Protein AF-A0AAN1EDR2-F1 (afdb_monomer)

Foldseek 3Di:
DPDAADDPFKHFPQQDPVNAGHLCQALNRDPPPQFSFWDGKMAGDDFPLFQWKWKWKWFQVCCVVQVGIWTQWTWTLHRDRMDHTSLQVVQLVVCVVPPPDFGDNVGILTAFTLLAQADPQFDCDPDPDPGRHSDDPSSHDPHRSVRRGGGGDAAAPWKTKMKMKMFGFNDGLQQFWFADPVRDIDRSRHHDHVVRVCRRRVVGGSDMDMHIGIYGHNPDD

Secondary structure (DSSP, 8-state):
----S--SSEE-TTB-TTSBBPGGGSTTS--SSSS---PPPEEEPPPTT-SEEEEEEEESTTHHHHSS-EEEEEEEEE-SSEE-TTHHHHHHHHHHHSTTSPPPTTS-EE---TT-SB-SS---S-TT-S-B-SS-GGGS-SSGGGGSS------SSS-EEEEEEEEEESS-GGG-EEE-TT--EEESSS---HHHHHHHHGGGEEEEEEEEEEEPPTT--

Sequence (221 aa):
MHKLGNKTQIKSKSVNEHGYLHDVHGAHGKASFRFPDHSFELKWDKMPNAKSYALLLEDFDAMKVIGFPFIHWVAVNVKENFVSEAASKLAFDHLKENLGKAMPSNLLWQGYNSSVSKTLVTENKEKGSSLNGILPEMFTSLELEDAAQYFGPYPPDKDHVYTLTVFGLDVDASELEYKDADGLSHKLDKPYYVGDFLQAVDTHVVGTYTLNFKYRQAGSN

Solvent-accessible surface area (backbone atoms only — not comparable to full-atom values): 11805 Å² total; per-residue (Å²): 131,87,75,56,20,65,48,96,58,37,37,34,89,54,33,41,98,88,6,37,48,49,47,60,34,12,58,78,25,77,44,90,79,89,53,19,34,40,34,68,38,39,39,42,61,81,54,76,75,42,56,19,30,33,41,40,27,37,26,63,59,38,29,82,78,74,72,45,65,37,40,26,27,37,35,34,45,31,76,56,56,50,46,56,60,36,44,40,42,60,29,33,58,52,43,74,77,40,72,96,48,73,53,60,88,92,38,51,27,30,19,43,15,68,29,33,16,65,54,98,70,65,82,76,55,66,95,85,58,94,56,29,24,80,57,62,70,96,59,36,32,88,46,59,69,70,10,29,30,39,46,30,58,64,32,76,88,44,66,35,57,34,43,34,37,39,37,23,20,59,45,52,50,89,73,30,45,29,62,53,98,86,63,53,78,40,68,57,40,43,75,39,48,65,68,47,49,51,62,33,42,64,93,34,60,65,46,75,50,75,44,34,30,30,38,70,30,41,93,64,133

Radius of gyration: 16.91 Å; Cα contacts (8 Å, |Δi|>4): 517; chains: 1; bounding box: 52×36×50 Å

Structure (mmCIF, N/CA/C/O backbone):
data_AF-A0AAN1EDR2-F1
#
_entry.id   AF-A0AAN1EDR2-F1
#
loop_
_atom_site.group_PDB
_atom_site.id
_atom_site.type_symbol
_atom_site.label_atom_id
_atom_site.label_alt_id
_atom_site.label_comp_id
_atom_site.label_asym_id
_atom_site.label_entity_id
_atom_site.label_seq_id
_atom_site.pdbx_PDB_ins_code
_atom_site.Cartn_x
_atom_site.Cartn_y
_atom_site.Cartn_z
_atom_site.occupancy
_atom_site.B_iso_or_equiv
_atom_site.auth_seq_id
_atom_site.auth_comp_id
_atom_site.auth_asym_id
_atom_site.auth_atom_id
_atom_site.pdbx_PDB_model_num
ATOM 1 N N . MET A 1 1 ? -9.627 -19.163 -14.559 1.00 51.00 1 MET A N 1
ATOM 2 C CA . MET A 1 1 ? -8.902 -17.985 -15.089 1.00 51.00 1 MET A CA 1
ATOM 3 C C . MET A 1 1 ? -8.831 -16.942 -13.982 1.00 51.00 1 MET A C 1
ATOM 5 O O . MET A 1 1 ? -9.866 -16.666 -13.3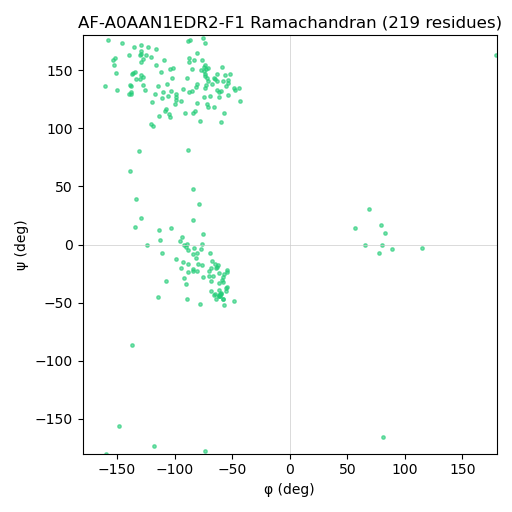87 1.00 51.00 1 MET A O 1
ATOM 9 N N . HIS A 1 2 ? -7.646 -16.422 -13.653 1.00 61.69 2 HIS A N 1
ATOM 10 C CA . HIS A 1 2 ? -7.503 -15.364 -12.646 1.00 61.69 2 HIS A CA 1
ATOM 11 C C . HIS A 1 2 ? -8.190 -14.097 -13.177 1.00 61.69 2 HIS A C 1
ATOM 13 O O . HIS A 1 2 ? -7.826 -13.614 -14.248 1.00 61.69 2 HIS A O 1
ATOM 19 N N . LYS A 1 3 ? -9.229 -13.597 -12.498 1.00 81.25 3 LYS A N 1
ATOM 20 C CA . LYS A 1 3 ? -9.949 -12.403 -12.963 1.00 81.25 3 LYS A CA 1
ATOM 21 C C . LYS A 1 3 ? -9.130 -11.162 -12.605 1.00 81.25 3 LYS A C 1
ATOM 23 O O . LYS A 1 3 ? -9.036 -10.814 -11.427 1.00 81.25 3 LYS A O 1
ATOM 28 N N . LEU A 1 4 ? -8.521 -10.561 -13.623 1.00 93.31 4 LEU A N 1
ATOM 29 C CA . LEU A 1 4 ? -7.813 -9.287 -13.539 1.00 93.31 4 LEU A CA 1
ATOM 30 C C . LEU A 1 4 ? -8.797 -8.125 -13.695 1.00 93.31 4 LEU A C 1
ATOM 32 O O . LEU A 1 4 ? -9.821 -8.257 -14.366 1.00 93.31 4 LEU A O 1
ATOM 36 N N . GLY A 1 5 ? -8.462 -6.995 -13.085 1.00 94.44 5 GLY A N 1
ATOM 37 C CA . GLY A 1 5 ? -9.236 -5.768 -13.148 1.00 94.44 5 GLY A CA 1
ATOM 38 C C . GLY A 1 5 ? -10.421 -5.719 -12.189 1.00 94.44 5 GLY A C 1
ATOM 39 O O . GLY A 1 5 ? -10.535 -6.499 -11.239 1.00 94.44 5 GLY A O 1
ATOM 40 N N . ASN A 1 6 ? -11.300 -4.752 -12.448 1.00 96.25 6 ASN A N 1
ATOM 41 C CA . ASN A 1 6 ? -12.411 -4.393 -11.575 1.00 96.25 6 ASN A CA 1
ATOM 42 C C . ASN A 1 6 ? -13.335 -5.577 -11.242 1.00 96.25 6 ASN A C 1
ATOM 44 O O . ASN A 1 6 ? -13.736 -6.372 -12.101 1.00 96.25 6 ASN A O 1
ATOM 48 N N . LYS A 1 7 ? -13.717 -5.662 -9.965 1.00 94.94 7 LYS A N 1
ATOM 49 C CA . LYS A 1 7 ? -14.666 -6.642 -9.427 1.00 94.94 7 LYS A CA 1
ATOM 50 C C . LYS A 1 7 ? -15.900 -5.919 -8.892 1.00 94.94 7 LYS A C 1
ATOM 52 O O . LYS A 1 7 ? -15.913 -4.702 -8.734 1.00 94.94 7 LYS A O 1
ATOM 57 N N . THR A 1 8 ? -16.953 -6.678 -8.596 1.00 94.19 8 THR A N 1
ATOM 58 C CA . THR A 1 8 ? -18.184 -6.118 -8.018 1.00 94.19 8 THR A CA 1
ATOM 59 C C . THR A 1 8 ? -17.896 -5.397 -6.698 1.00 94.19 8 THR A C 1
ATOM 61 O O . THR A 1 8 ? -18.311 -4.255 -6.538 1.00 94.19 8 THR A O 1
ATOM 64 N N . GLN A 1 9 ? -17.118 -6.043 -5.822 1.00 96.62 9 GLN A N 1
ATOM 65 C CA . GLN A 1 9 ? -16.840 -5.597 -4.452 1.00 96.62 9 GLN A CA 1
ATOM 66 C C . GLN A 1 9 ? -15.709 -4.572 -4.328 1.00 96.62 9 GLN A C 1
ATOM 68 O O . GLN A 1 9 ? -15.628 -3.893 -3.314 1.00 96.62 9 GLN A O 1
ATOM 73 N N . ILE A 1 10 ? -14.812 -4.476 -5.313 1.00 97.94 10 ILE A N 1
ATOM 74 C CA . ILE A 1 10 ? -13.655 -3.573 -5.290 1.00 97.94 10 ILE A CA 1
ATOM 75 C C . ILE A 1 10 ? -13.297 -3.145 -6.710 1.00 97.94 10 ILE A C 1
ATOM 77 O O . ILE A 1 10 ? -13.232 -3.973 -7.626 1.00 97.94 10 ILE A O 1
ATOM 81 N N . LYS A 1 11 ? -13.083 -1.843 -6.893 1.00 98.00 11 LYS A N 1
ATOM 82 C CA . LYS A 1 11 ? -12.814 -1.233 -8.193 1.00 98.00 11 LYS A CA 1
ATOM 83 C C . LYS A 1 11 ? -12.012 0.057 -8.087 1.00 98.00 11 LYS A C 1
ATOM 85 O O . LYS A 1 11 ? -12.033 0.746 -7.069 1.00 98.00 11 LYS A O 1
ATOM 90 N N . SER A 1 12 ? -11.382 0.395 -9.197 1.00 98.25 12 SER A N 1
ATOM 91 C CA . SER A 1 12 ? -10.725 1.663 -9.476 1.00 98.25 12 SER A CA 1
ATOM 92 C C . SER A 1 12 ? -11.070 2.061 -10.912 1.00 98.25 12 SER A C 1
ATOM 94 O O . SER A 1 12 ? -11.081 1.218 -11.812 1.00 98.25 12 SER A O 1
ATOM 96 N N . LYS A 1 13 ? -11.392 3.333 -11.140 1.00 97.88 13 LYS A N 1
ATOM 97 C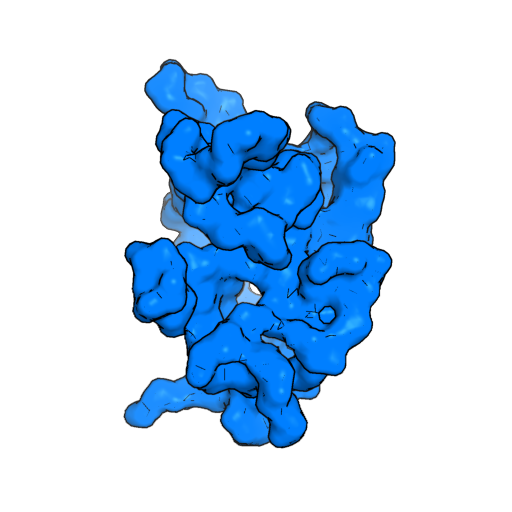 CA . LYS A 1 13 ? -11.545 3.897 -12.491 1.00 97.88 13 LYS A CA 1
ATOM 98 C C . LYS A 1 13 ? -10.198 3.964 -13.208 1.00 97.88 13 LYS A C 1
ATOM 100 O O . LYS A 1 13 ? -10.180 4.013 -14.432 1.00 97.88 13 LYS A O 1
ATOM 105 N N . SER A 1 14 ? -9.105 3.932 -12.454 1.00 98.25 14 SER A N 1
ATOM 106 C CA . SER A 1 14 ? -7.744 3.881 -12.975 1.00 98.25 14 SER A CA 1
ATOM 107 C C . SER A 1 14 ? -7.326 2.501 -13.475 1.00 98.25 14 SER A C 1
ATOM 109 O O . SER A 1 14 ? -6.242 2.366 -14.027 1.00 98.25 14 SER A O 1
ATOM 111 N N . VAL A 1 15 ? -8.171 1.476 -13.320 1.00 98.31 15 VAL A N 1
ATOM 112 C CA . VAL A 1 15 ? -7.967 0.156 -13.925 1.00 98.31 15 VAL A CA 1
ATOM 113 C C . VAL A 1 15 ? -8.968 -0.040 -15.064 1.00 98.31 15 VAL A C 1
ATOM 115 O O . VAL A 1 15 ? -10.179 -0.074 -14.830 1.00 98.31 15 VAL A O 1
ATOM 118 N N . ASN A 1 16 ? -8.466 -0.181 -16.291 1.00 97.06 16 ASN A N 1
ATOM 119 C CA . ASN A 1 16 ? -9.287 -0.279 -17.503 1.00 97.06 16 ASN A CA 1
ATOM 120 C C . ASN A 1 16 ? -9.973 -1.653 -17.670 1.00 97.06 16 ASN A C 1
ATOM 122 O O . ASN A 1 16 ? -9.761 -2.579 -16.878 1.00 97.06 16 ASN A O 1
ATOM 126 N N . GLU A 1 17 ? -10.789 -1.822 -18.718 1.00 95.12 17 GLU A N 1
ATOM 127 C CA . GLU A 1 17 ? -11.507 -3.082 -18.979 1.00 95.12 17 GLU A CA 1
ATOM 128 C C . GLU A 1 17 ? -10.597 -4.290 -19.256 1.00 95.12 17 GLU A C 1
ATOM 130 O O . GLU A 1 17 ? -11.026 -5.434 -19.096 1.00 95.12 17 GLU A O 1
ATOM 135 N N . HIS A 1 18 ? -9.336 -4.055 -19.626 1.00 95.38 18 HIS A N 1
ATOM 136 C CA . HIS A 1 18 ? -8.323 -5.092 -19.832 1.00 95.38 18 HIS A CA 1
ATOM 137 C C . HIS A 1 18 ? -7.547 -5.430 -18.550 1.00 95.38 18 HIS A C 1
ATOM 139 O O . HIS A 1 18 ? -6.673 -6.299 -18.563 1.00 95.38 18 HIS A O 1
ATOM 145 N N . GLY A 1 19 ? -7.875 -4.770 -17.435 1.00 96.81 19 GLY A N 1
ATOM 146 C CA . GLY A 1 19 ? -7.247 -4.982 -16.138 1.00 96.81 19 GLY A CA 1
ATOM 147 C C . GLY A 1 19 ? -5.890 -4.303 -15.984 1.00 96.81 19 GLY A C 1
ATOM 148 O O . GLY A 1 19 ? -5.158 -4.684 -15.075 1.00 96.81 19 GLY A O 1
ATOM 149 N N . TYR A 1 20 ? -5.551 -3.331 -16.835 1.00 98.06 20 TYR A N 1
ATOM 150 C CA . TYR A 1 20 ? -4.327 -2.536 -16.720 1.00 98.06 20 TYR A CA 1
ATOM 151 C C . TYR A 1 20 ? -4.581 -1.258 -15.925 1.00 98.06 20 TYR A C 1
ATOM 153 O O . TYR A 1 20 ? -5.561 -0.553 -16.173 1.00 98.06 20 TYR A O 1
ATOM 161 N N . LEU A 1 21 ? -3.682 -0.963 -14.990 1.00 98.56 21 LEU A N 1
ATOM 162 C CA . LEU A 1 21 ? -3.630 0.312 -14.286 1.00 98.56 21 LEU A CA 1
ATOM 163 C C . LEU A 1 21 ? -3.100 1.406 -15.229 1.00 98.56 21 LEU A C 1
ATOM 165 O O . LEU A 1 21 ? -2.155 1.176 -15.983 1.00 98.56 21 LEU A O 1
ATOM 169 N N . HIS A 1 22 ? -3.716 2.586 -15.188 1.00 98.19 22 HIS A N 1
ATOM 170 C CA . HIS A 1 22 ? -3.347 3.731 -16.014 1.00 98.19 22 HIS A CA 1
ATOM 171 C C . HIS A 1 22 ? -1.927 4.229 -15.725 1.00 98.19 22 HIS A C 1
ATOM 173 O O . HIS A 1 22 ? -1.460 4.228 -14.585 1.00 98.19 22 HIS A O 1
ATOM 179 N N . ASP A 1 23 ? -1.275 4.729 -16.775 1.00 97.25 23 ASP A N 1
ATOM 180 C CA . ASP A 1 23 ? 0.148 5.069 -16.776 1.00 97.25 23 ASP A CA 1
ATOM 181 C C . ASP A 1 23 ? 0.561 6.035 -15.672 1.00 97.25 23 ASP A C 1
ATOM 183 O O . ASP A 1 23 ? 1.597 5.816 -15.050 1.00 97.25 23 ASP A O 1
ATOM 187 N N . VAL A 1 24 ? -0.271 7.043 -15.384 1.00 96.75 24 VAL A N 1
ATOM 188 C CA . VAL A 1 24 ? 0.001 8.087 -14.383 1.00 96.75 24 VAL A CA 1
ATOM 189 C C . VAL A 1 24 ? 0.344 7.527 -12.994 1.00 96.75 24 VAL A C 1
ATOM 191 O O . VAL A 1 24 ? 1.023 8.199 -12.226 1.00 96.75 24 VAL A O 1
ATOM 194 N N . HIS A 1 25 ? -0.052 6.287 -12.693 1.00 97.88 25 HIS A N 1
ATOM 195 C CA . HIS A 1 25 ? 0.169 5.640 -11.399 1.00 97.88 25 HIS A CA 1
ATOM 196 C C . HIS A 1 25 ? 1.414 4.741 -11.328 1.00 97.88 25 HIS A C 1
ATOM 198 O O . HIS A 1 25 ? 1.628 4.098 -10.302 1.00 97.88 25 HIS A O 1
ATOM 204 N N . GLY A 1 26 ? 2.231 4.656 -12.379 1.00 97.56 26 GLY A N 1
ATOM 205 C CA . GLY A 1 26 ? 3.440 3.822 -12.403 1.00 97.56 26 GLY A CA 1
ATOM 206 C C . GLY A 1 26 ? 4.553 4.415 -13.269 1.00 97.56 26 GLY A C 1
ATOM 207 O O . GLY A 1 26 ? 4.604 5.624 -13.479 1.00 97.56 26 GLY A O 1
ATOM 208 N N . ALA A 1 27 ? 5.460 3.570 -13.763 1.00 95.75 27 ALA A N 1
ATOM 209 C CA . ALA A 1 27 ? 6.686 3.971 -14.464 1.00 95.75 27 ALA A CA 1
ATOM 210 C C . ALA A 1 27 ? 6.496 4.853 -15.713 1.00 95.75 27 ALA A C 1
ATOM 212 O O . ALA A 1 27 ? 7.412 5.587 -16.073 1.00 95.75 27 ALA A O 1
ATOM 213 N N . HIS A 1 28 ? 5.337 4.788 -16.371 1.00 95.69 28 HIS A N 1
ATOM 214 C CA . HIS A 1 28 ? 4.992 5.618 -17.536 1.00 95.69 28 HIS A CA 1
ATOM 215 C C . HIS A 1 28 ? 4.341 6.956 -17.153 1.00 95.69 28 HIS A C 1
ATOM 217 O O . HIS A 1 28 ? 4.065 7.791 -18.014 1.00 95.69 28 HIS A O 1
ATOM 223 N N . GLY A 1 29 ? 4.086 7.166 -15.863 1.00 93.06 29 GLY A N 1
ATOM 224 C CA . GLY A 1 29 ? 3.593 8.410 -15.292 1.00 93.06 29 GLY A CA 1
ATOM 225 C C . GLY A 1 29 ? 4.716 9.388 -14.953 1.00 93.06 29 GLY A C 1
ATOM 226 O O . GLY A 1 29 ? 5.907 9.093 -15.058 1.00 93.06 29 GLY A O 1
ATOM 227 N N . LYS A 1 30 ? 4.334 10.585 -14.502 1.00 89.06 30 LYS A N 1
ATOM 228 C CA . LYS A 1 30 ? 5.290 11.586 -14.018 1.00 89.06 30 LYS A CA 1
ATOM 229 C C . LYS A 1 30 ? 5.504 11.412 -12.515 1.00 89.06 30 LYS A C 1
ATOM 231 O O . LYS A 1 30 ? 4.600 11.696 -11.738 1.00 89.06 30 LYS A O 1
ATOM 236 N N . ALA A 1 31 ? 6.709 11.013 -12.118 1.00 85.69 31 ALA A N 1
ATOM 237 C CA . ALA A 1 31 ? 7.133 11.038 -10.720 1.00 85.69 31 ALA A CA 1
ATOM 238 C C . ALA A 1 31 ? 7.360 12.483 -10.241 1.00 85.69 31 ALA A C 1
ATOM 240 O O . ALA A 1 31 ? 7.882 13.313 -10.995 1.00 85.69 31 ALA A O 1
ATOM 241 N N . SER A 1 32 ? 7.012 12.786 -8.987 1.00 82.19 32 SER A N 1
ATOM 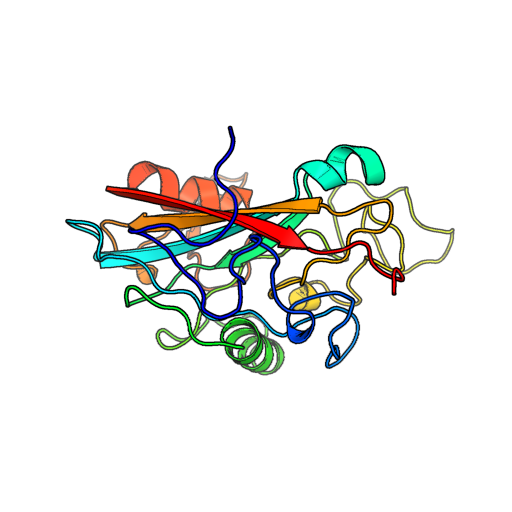242 C CA . SER A 1 32 ? 7.349 14.090 -8.394 1.00 82.19 32 SER A CA 1
ATOM 243 C C . SER A 1 32 ? 8.829 14.210 -8.014 1.00 82.19 32 SER A C 1
ATOM 245 O O . SER A 1 32 ? 9.377 15.313 -8.026 1.00 82.19 32 SER A O 1
ATOM 247 N N . PHE A 1 33 ? 9.479 13.080 -7.711 1.00 81.31 33 PHE A N 1
ATOM 248 C CA . PHE A 1 33 ? 10.881 13.032 -7.306 1.00 81.31 33 PHE A CA 1
ATOM 249 C C . PHE A 1 33 ? 11.658 11.890 -7.973 1.00 81.31 33 PHE A C 1
ATOM 251 O O . PHE A 1 33 ? 12.286 12.105 -9.006 1.00 81.31 33 PHE A O 1
ATOM 258 N N . ARG A 1 34 ? 11.640 10.684 -7.385 1.00 82.75 34 ARG A N 1
ATOM 259 C CA . ARG A 1 34 ? 12.454 9.539 -7.836 1.00 82.75 34 ARG A CA 1
ATOM 260 C C . ARG A 1 34 ? 11.612 8.383 -8.366 1.00 82.75 34 ARG A C 1
ATOM 262 O O . ARG A 1 34 ? 11.931 7.831 -9.412 1.00 82.75 34 ARG A O 1
ATOM 269 N N . PHE A 1 35 ? 10.553 8.027 -7.649 1.00 90.94 35 PHE A N 1
ATOM 270 C CA . PHE A 1 35 ? 9.677 6.907 -7.982 1.00 90.94 35 PHE A CA 1
ATOM 271 C C . PHE A 1 35 ? 8.272 7.412 -8.302 1.00 90.94 35 PHE A C 1
ATOM 273 O O . PHE A 1 35 ? 7.906 8.483 -7.811 1.00 90.94 35 PHE A O 1
ATOM 280 N N . PRO A 1 36 ? 7.483 6.680 -9.107 1.00 94.56 36 PRO A N 1
ATOM 281 C CA . PRO A 1 36 ? 6.081 7.016 -9.307 1.00 94.56 36 PRO A CA 1
ATOM 282 C C . PRO A 1 36 ? 5.358 7.033 -7.954 1.00 94.56 36 PRO A C 1
ATOM 284 O O . PRO A 1 36 ? 5.239 6.002 -7.304 1.00 94.56 36 PRO A O 1
ATOM 287 N N . ASP A 1 37 ? 4.905 8.203 -7.520 1.00 95.56 37 ASP A N 1
ATOM 288 C CA . ASP A 1 37 ? 4.346 8.443 -6.180 1.00 95.56 37 ASP A CA 1
ATOM 289 C C . ASP A 1 37 ? 2.845 8.778 -6.216 1.00 95.56 37 ASP A C 1
ATOM 291 O O . ASP A 1 37 ? 2.208 9.052 -5.198 1.00 95.56 37 ASP A O 1
ATOM 295 N N . HIS A 1 38 ? 2.247 8.733 -7.407 1.00 97.19 38 HIS A N 1
ATOM 296 C CA . HIS A 1 38 ? 0.857 9.106 -7.633 1.00 97.19 38 HIS A CA 1
ATOM 297 C C . HIS A 1 38 ? -0.086 7.912 -7.430 1.00 97.19 38 HIS A C 1
ATOM 299 O O . HIS A 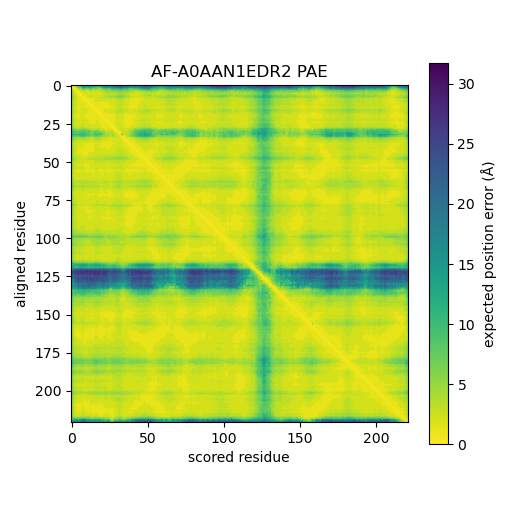1 38 ? -0.494 7.245 -8.383 1.00 97.19 38 HIS A O 1
ATOM 305 N N . SER A 1 39 ? -0.423 7.620 -6.169 1.00 98.38 39 SER A N 1
ATOM 306 C CA . SER A 1 39 ? -1.340 6.526 -5.812 1.00 98.38 39 SER A CA 1
ATOM 307 C C . SER A 1 39 ? -2.713 6.691 -6.473 1.00 98.38 39 SER A C 1
ATOM 309 O O . SER A 1 39 ? -3.253 7.796 -6.523 1.00 98.38 39 SER A O 1
ATOM 311 N N . PHE A 1 40 ? -3.314 5.597 -6.929 1.00 98.50 40 PHE A N 1
ATOM 312 C CA . PHE A 1 40 ? -4.641 5.611 -7.544 1.00 98.50 40 PHE A CA 1
ATOM 313 C C . PHE A 1 40 ? -5.763 5.569 -6.505 1.00 98.50 40 PHE A C 1
ATOM 315 O O . PHE A 1 40 ? -5.589 5.161 -5.356 1.00 98.50 40 PHE A O 1
ATOM 322 N N . GLU A 1 41 ? -6.937 6.004 -6.932 1.00 98.50 41 GLU A N 1
ATOM 323 C CA . GLU A 1 41 ? -8.170 5.914 -6.177 1.00 98.50 41 GLU A CA 1
ATOM 324 C C . GLU A 1 41 ? -8.710 4.480 -6.134 1.00 98.50 41 GLU A C 1
ATOM 326 O O . GLU A 1 41 ? -8.661 3.716 -7.104 1.00 98.50 41 GLU A O 1
ATOM 331 N N . LEU A 1 42 ? -9.308 4.131 -5.004 1.00 98.38 42 LEU A N 1
ATOM 332 C CA . LEU A 1 42 ? -9.906 2.825 -4.766 1.00 98.38 42 LEU A CA 1
ATOM 333 C C . LEU A 1 42 ? -11.276 3.007 -4.141 1.00 98.38 42 LEU A C 1
ATOM 335 O O . LEU A 1 42 ? -11.478 3.876 -3.296 1.00 98.38 42 LEU A O 1
ATOM 339 N N . LYS A 1 43 ? -12.220 2.155 -4.529 1.00 98.62 43 LYS A N 1
ATOM 340 C CA . LYS A 1 43 ? -13.530 2.066 -3.890 1.00 98.62 43 LYS A CA 1
ATOM 341 C C . LYS A 1 43 ? -13.935 0.612 -3.750 1.00 98.62 43 LYS A C 1
ATOM 343 O O . LYS A 1 43 ? -13.807 -0.168 -4.695 1.00 98.62 43 LYS A O 1
ATOM 348 N N . TRP A 1 44 ? -14.488 0.269 -2.599 1.00 98.75 44 TRP A N 1
ATOM 349 C CA . TRP A 1 44 ? -15.001 -1.066 -2.321 1.00 98.75 44 TRP A CA 1
ATOM 350 C C . TRP A 1 44 ? -16.363 -1.013 -1.636 1.00 98.75 44 TRP A C 1
ATOM 352 O O . TRP A 1 44 ? -16.834 0.058 -1.255 1.00 98.75 44 TRP A O 1
ATOM 362 N N . ASP A 1 45 ? -17.031 -2.152 -1.517 1.00 98.56 45 ASP A N 1
ATOM 363 C CA . ASP A 1 45 ? -18.259 -2.267 -0.732 1.00 98.56 45 ASP A CA 1
ATOM 364 C C . ASP A 1 45 ? -17.931 -2.228 0.766 1.00 98.56 45 ASP A C 1
ATOM 366 O O . ASP A 1 45 ? -16.890 -2.725 1.191 1.00 98.56 45 ASP A O 1
ATOM 370 N N . LYS A 1 46 ? -18.807 -1.655 1.600 1.00 98.25 46 LYS A N 1
ATOM 371 C CA . LYS A 1 46 ? -18.587 -1.694 3.055 1.00 98.25 46 LYS A CA 1
ATOM 372 C C . LYS A 1 46 ? -18.570 -3.147 3.533 1.00 98.25 46 LYS A C 1
ATOM 374 O O . LYS A 1 46 ? -19.463 -3.922 3.194 1.00 98.25 46 LYS A O 1
ATOM 379 N N . MET A 1 47 ? -17.559 -3.502 4.320 1.00 98.25 47 MET A N 1
ATOM 380 C CA . MET A 1 47 ? -17.486 -4.818 4.951 1.00 98.25 47 MET A CA 1
ATOM 381 C C . MET A 1 47 ? -18.287 -4.781 6.259 1.00 98.25 47 MET A C 1
ATOM 383 O O . MET A 1 47 ? -18.128 -3.830 7.030 1.00 98.25 47 MET A O 1
ATOM 387 N N . PRO A 1 48 ? -19.162 -5.765 6.533 1.00 97.69 48 PRO A N 1
ATOM 388 C CA . PRO A 1 48 ? -19.867 -5.835 7.808 1.00 97.69 48 PRO A CA 1
ATOM 389 C C . PRO A 1 48 ? -18.892 -5.797 8.991 1.00 97.69 48 PRO A C 1
ATOM 391 O O . PRO A 1 48 ? -17.847 -6.436 8.948 1.00 97.69 48 PRO A O 1
ATOM 394 N N . ASN A 1 49 ? -19.249 -5.058 10.045 1.00 97.31 49 ASN A N 1
ATOM 395 C CA . ASN A 1 49 ? -18.465 -4.881 11.277 1.00 97.31 49 ASN A CA 1
ATOM 396 C C . ASN A 1 49 ? -17.117 -4.148 11.133 1.00 97.31 49 ASN A C 1
ATOM 398 O O . ASN A 1 49 ? -16.462 -3.924 12.148 1.00 97.31 49 ASN A O 1
ATOM 402 N N . ALA A 1 50 ? -16.717 -3.723 9.930 1.00 98.56 50 ALA A N 1
ATOM 403 C CA . ALA A 1 50 ? -15.497 -2.941 9.760 1.00 98.56 50 ALA A CA 1
ATOM 404 C C . ALA A 1 50 ? -15.683 -1.512 10.303 1.00 98.56 50 ALA A C 1
ATOM 406 O O . ALA A 1 50 ? -16.554 -0.770 9.838 1.00 98.56 50 ALA A O 1
ATOM 407 N N . LYS A 1 51 ? -14.851 -1.129 11.274 1.00 98.44 51 LYS A N 1
ATOM 408 C CA . LYS A 1 51 ? -14.736 0.232 11.824 1.00 98.44 51 LYS A CA 1
ATOM 409 C C . LYS A 1 51 ? -13.674 1.060 11.104 1.00 98.44 51 LYS A C 1
ATOM 411 O O . LYS A 1 51 ? -13.800 2.278 11.025 1.00 98.44 51 LYS A O 1
ATOM 416 N N . SER A 1 52 ? -12.648 0.408 10.568 1.00 98.69 52 SER A N 1
ATOM 417 C CA . SER A 1 52 ? -11.639 1.025 9.708 1.00 98.69 52 SER A CA 1
ATOM 418 C C . SER A 1 52 ? -11.166 0.035 8.643 1.00 98.69 52 SER A C 1
ATOM 420 O O . SER A 1 52 ? -11.569 -1.131 8.642 1.00 98.69 52 SER A O 1
ATOM 422 N N . TYR A 1 53 ? -10.344 0.504 7.709 1.00 98.88 53 TYR A N 1
ATOM 423 C CA . TYR A 1 53 ? -9.720 -0.333 6.694 1.00 98.88 53 TYR A CA 1
ATOM 424 C C . TYR A 1 53 ? -8.209 -0.102 6.630 1.00 98.88 53 TYR A C 1
ATOM 426 O O . TYR A 1 53 ? -7.691 0.962 6.991 1.00 98.88 53 TYR A O 1
ATOM 434 N N . ALA A 1 54 ? -7.523 -1.110 6.107 1.00 98.81 54 ALA A N 1
ATOM 435 C CA . ALA A 1 54 ? -6.119 -1.069 5.738 1.00 98.81 54 ALA A CA 1
ATOM 436 C C . ALA A 1 54 ? -5.921 -1.599 4.316 1.00 98.81 54 ALA A C 1
ATOM 438 O O . ALA A 1 54 ? -6.796 -2.277 3.772 1.00 98.81 54 ALA A O 1
ATOM 439 N N . LEU A 1 55 ? -4.773 -1.300 3.717 1.00 98.38 55 LEU A N 1
ATOM 440 C CA . LEU A 1 55 ? -4.396 -1.770 2.390 1.00 98.38 55 LEU A CA 1
ATOM 441 C C . LEU A 1 55 ? -2.960 -2.287 2.363 1.00 98.38 55 LEU A C 1
ATOM 443 O O . LEU A 1 55 ? -2.090 -1.773 3.066 1.00 98.38 55 LEU A O 1
ATOM 447 N N . LEU A 1 56 ? -2.732 -3.276 1.505 1.00 98.81 56 LEU A N 1
ATOM 448 C CA . LEU A 1 56 ? -1.423 -3.810 1.153 1.00 98.81 56 LEU A CA 1
ATOM 449 C C . LEU A 1 56 ? -1.381 -4.039 -0.362 1.00 98.81 56 LEU A C 1
ATOM 451 O O . LEU A 1 56 ? -2.300 -4.640 -0.917 1.00 98.81 56 LEU A O 1
ATOM 455 N N . LEU A 1 57 ? -0.344 -3.541 -1.030 1.00 98.88 57 LEU A N 1
ATOM 456 C CA . LEU A 1 57 ? -0.098 -3.710 -2.460 1.00 98.88 57 LEU A CA 1
ATOM 457 C C . LEU A 1 57 ? 1.234 -4.427 -2.674 1.00 98.88 57 LEU A C 1
ATOM 459 O O . LEU A 1 57 ? 2.282 -3.934 -2.252 1.00 98.88 57 LEU A O 1
ATOM 463 N N . GLU A 1 58 ? 1.180 -5.554 -3.374 1.00 98.44 58 GLU A N 1
ATOM 464 C CA . GLU A 1 58 ? 2.296 -6.488 -3.537 1.00 98.44 58 GLU A CA 1
ATOM 465 C C . GLU A 1 58 ? 2.527 -6.830 -5.011 1.00 98.44 58 GLU A C 1
ATOM 467 O O . GLU A 1 58 ? 1.582 -6.963 -5.796 1.00 98.44 58 GLU A O 1
ATOM 472 N N . ASP A 1 59 ? 3.793 -7.028 -5.365 1.00 98.38 59 ASP A N 1
ATOM 473 C CA . ASP A 1 59 ? 4.248 -7.551 -6.650 1.00 98.38 59 ASP A CA 1
ATOM 474 C C . ASP A 1 59 ? 5.007 -8.863 -6.425 1.00 98.38 59 ASP A C 1
ATOM 476 O O . ASP A 1 59 ? 6.166 -8.877 -6.004 1.00 98.38 59 ASP A O 1
ATOM 480 N N . PHE A 1 60 ? 4.338 -9.985 -6.696 1.00 97.94 60 PHE A N 1
ATOM 481 C CA . PHE A 1 60 ? 4.949 -11.314 -6.616 1.00 97.94 60 PHE A CA 1
ATOM 482 C C . PHE A 1 60 ? 5.782 -11.654 -7.860 1.00 97.94 60 PHE A C 1
ATOM 484 O O . PHE A 1 60 ? 6.684 -12.489 -7.776 1.00 97.94 60 PHE A O 1
ATOM 491 N N . ASP A 1 61 ? 5.526 -11.011 -9.005 1.00 97.38 61 ASP A N 1
ATOM 492 C CA . ASP A 1 61 ? 6.323 -11.202 -10.224 1.00 97.38 61 ASP A CA 1
ATOM 493 C C . ASP A 1 61 ? 7.755 -10.656 -10.037 1.00 97.38 61 ASP A C 1
ATOM 495 O O . ASP A 1 61 ? 8.708 -11.211 -10.597 1.00 97.38 61 ASP A O 1
ATOM 499 N N . ALA A 1 62 ? 7.937 -9.665 -9.153 1.00 95.50 62 ALA A N 1
ATOM 500 C CA . ALA A 1 62 ? 9.243 -9.148 -8.740 1.00 95.50 62 ALA A CA 1
ATOM 501 C C . ALA A 1 62 ? 10.198 -10.232 -8.206 1.00 95.50 62 ALA A C 1
ATOM 503 O O . ALA A 1 62 ? 11.415 -10.078 -8.324 1.00 95.50 62 ALA A O 1
ATOM 504 N N . MET A 1 63 ? 9.694 -11.368 -7.706 1.00 95.06 63 MET A N 1
ATOM 505 C CA . MET A 1 63 ? 10.541 -12.467 -7.223 1.00 95.06 63 MET A CA 1
ATOM 506 C C . MET A 1 63 ? 11.547 -12.951 -8.271 1.00 95.06 63 MET A C 1
ATOM 508 O O . MET A 1 63 ? 12.679 -13.281 -7.926 1.00 95.06 63 MET A O 1
ATOM 512 N N . LYS A 1 64 ? 11.168 -12.967 -9.555 1.00 92.38 64 LYS A N 1
ATOM 513 C CA . LYS A 1 64 ? 12.079 -13.364 -10.638 1.00 92.38 64 LYS A CA 1
ATOM 514 C C . LYS A 1 64 ? 13.184 -12.327 -10.883 1.00 92.38 64 LYS A C 1
ATOM 516 O O . LYS A 1 64 ? 14.252 -12.685 -11.370 1.00 92.38 64 LYS A O 1
ATOM 521 N N . VAL A 1 65 ? 12.920 -11.062 -10.563 1.00 90.94 65 VAL A N 1
ATOM 522 C CA . VAL A 1 65 ? 13.813 -9.926 -10.822 1.00 90.94 65 VAL A CA 1
ATOM 523 C C . VAL A 1 65 ? 14.779 -9.704 -9.658 1.00 90.94 65 VAL A C 1
ATOM 525 O O . VAL A 1 65 ? 15.976 -9.539 -9.879 1.00 90.94 65 VAL A O 1
ATOM 528 N N . ILE A 1 66 ? 14.269 -9.704 -8.424 1.00 90.00 66 ILE A N 1
ATOM 529 C CA . ILE A 1 66 ? 15.017 -9.302 -7.218 1.00 90.00 66 ILE A CA 1
ATOM 530 C C . ILE A 1 66 ? 15.063 -10.379 -6.123 1.00 90.00 66 ILE A C 1
ATOM 532 O O . ILE A 1 66 ? 15.689 -10.170 -5.090 1.00 90.00 66 ILE A O 1
ATOM 536 N N . GLY A 1 67 ? 14.437 -11.542 -6.335 1.00 90.31 67 GLY A N 1
ATOM 537 C CA . GLY A 1 67 ? 14.499 -12.688 -5.418 1.00 90.31 67 GLY A CA 1
ATOM 538 C C . GLY A 1 67 ? 13.437 -12.716 -4.311 1.00 90.31 67 GLY A C 1
ATOM 539 O O . GLY A 1 67 ? 13.371 -13.694 -3.571 1.00 90.31 67 GLY A O 1
ATOM 540 N N . PHE A 1 68 ? 12.590 -11.690 -4.196 1.00 93.00 68 PHE A N 1
ATOM 541 C CA . PHE A 1 68 ? 11.503 -11.600 -3.212 1.00 93.00 68 PHE A CA 1
ATOM 542 C C . PHE A 1 68 ? 10.337 -10.740 -3.741 1.00 93.00 68 PHE A C 1
ATOM 544 O O . PHE A 1 68 ? 10.536 -9.977 -4.690 1.00 93.00 68 PHE A O 1
ATOM 551 N N . PRO A 1 69 ? 9.118 -10.867 -3.178 1.00 96.38 69 PRO A N 1
ATOM 552 C CA . PRO A 1 69 ? 8.001 -9.994 -3.532 1.00 96.38 69 PRO A CA 1
ATOM 553 C C . PRO A 1 69 ? 8.294 -8.538 -3.166 1.00 96.38 69 PRO A C 1
ATOM 555 O O . PRO A 1 69 ? 8.851 -8.269 -2.101 1.00 96.38 69 PRO A O 1
ATOM 558 N N . PHE A 1 70 ? 7.895 -7.595 -4.015 1.00 97.19 70 PHE A N 1
ATOM 559 C CA . PHE A 1 70 ? 8.050 -6.170 -3.731 1.00 97.19 70 PHE A CA 1
ATOM 560 C C . PHE A 1 70 ? 6.769 -5.623 -3.094 1.00 97.19 70 PHE A C 1
ATOM 562 O O . PHE A 1 70 ? 5.684 -5.719 -3.669 1.00 97.19 70 PHE A O 1
ATOM 569 N N . ILE A 1 71 ? 6.885 -5.025 -1.909 1.00 98.31 71 ILE A N 1
ATOM 570 C CA . ILE A 1 71 ? 5.800 -4.281 -1.270 1.00 98.31 71 ILE A CA 1
ATOM 571 C C . ILE A 1 71 ? 5.790 -2.880 -1.863 1.00 98.31 71 ILE A C 1
ATOM 573 O O . ILE A 1 71 ? 6.736 -2.119 -1.682 1.00 98.31 71 ILE A O 1
ATOM 577 N N . HIS A 1 72 ? 4.721 -2.538 -2.570 1.00 98.44 72 HIS A N 1
ATOM 578 C CA . HIS A 1 72 ? 4.556 -1.244 -3.228 1.00 98.44 72 HIS A CA 1
ATOM 579 C C . HIS A 1 72 ? 3.874 -0.222 -2.326 1.00 98.44 72 HIS A C 1
ATOM 581 O O . HIS A 1 72 ? 4.159 0.969 -2.412 1.00 98.44 72 HIS A O 1
ATOM 587 N N . TRP A 1 73 ? 2.951 -0.662 -1.472 1.00 98.75 73 TRP A N 1
ATOM 588 C CA . TRP A 1 73 ? 2.227 0.240 -0.586 1.00 98.75 73 TRP A CA 1
ATOM 589 C C . TRP A 1 73 ? 1.610 -0.522 0.577 1.00 98.75 73 TRP A C 1
ATOM 591 O O . TRP A 1 73 ? 1.015 -1.576 0.376 1.00 98.75 73 TRP A O 1
ATOM 601 N N . VAL A 1 74 ? 1.717 0.022 1.784 1.00 98.81 74 VAL A N 1
ATOM 602 C CA . VAL A 1 74 ? 1.008 -0.477 2.962 1.00 98.81 74 VAL A CA 1
ATOM 603 C C . VAL A 1 74 ? 0.519 0.718 3.769 1.00 98.81 74 VAL A C 1
ATOM 605 O O . VAL A 1 74 ? 1.277 1.659 4.017 1.00 98.81 74 VAL A O 1
ATOM 608 N N . ALA A 1 75 ? -0.761 0.720 4.125 1.00 98.62 75 ALA A N 1
ATOM 609 C CA . ALA A 1 75 ? -1.348 1.807 4.894 1.00 98.62 75 ALA A CA 1
ATOM 610 C C . ALA A 1 75 ? -2.517 1.334 5.760 1.00 98.62 75 ALA A C 1
ATOM 612 O O . ALA A 1 75 ? -3.294 0.465 5.363 1.00 98.62 75 ALA A O 1
ATOM 613 N N . VAL A 1 76 ? -2.683 1.981 6.909 1.00 98.75 76 VAL A N 1
ATOM 614 C CA . VAL A 1 76 ? -3.857 1.869 7.781 1.00 98.75 76 VAL A CA 1
ATOM 615 C C . VAL A 1 76 ? -4.552 3.227 7.892 1.00 98.75 76 VAL A C 1
ATOM 617 O O . VAL A 1 76 ? -4.187 4.194 7.216 1.00 98.75 76 VAL A O 1
ATOM 620 N N . ASN A 1 77 ? -5.554 3.306 8.768 1.00 98.50 77 ASN A N 1
ATOM 621 C CA . ASN A 1 77 ? -6.309 4.523 9.054 1.00 98.50 77 ASN A CA 1
ATOM 622 C C . ASN A 1 7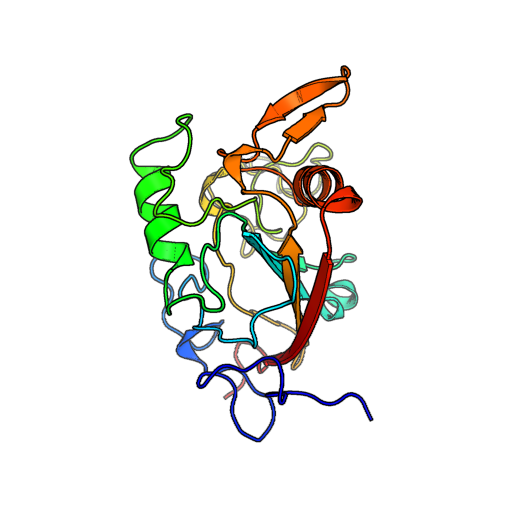7 ? -7.206 5.003 7.897 1.00 98.50 77 ASN A C 1
ATOM 624 O O . ASN A 1 77 ? -7.497 6.191 7.761 1.00 98.50 77 ASN A O 1
ATOM 628 N N . VAL A 1 78 ? -7.713 4.078 7.079 1.00 98.44 78 VAL A N 1
ATOM 629 C CA . VAL A 1 78 ? -8.756 4.398 6.100 1.00 98.44 78 VAL A CA 1
ATOM 630 C C . VAL A 1 78 ? -10.120 4.338 6.798 1.00 98.44 78 VAL A C 1
ATOM 632 O O . VAL A 1 78 ? -10.559 3.274 7.231 1.00 98.44 78 VAL A O 1
ATOM 635 N N . LYS A 1 79 ? -10.798 5.482 6.934 1.00 96.12 79 LYS A N 1
ATOM 636 C CA . LYS A 1 79 ? -12.067 5.583 7.687 1.00 96.12 79 LYS A CA 1
ATOM 637 C C . LYS A 1 79 ? -13.310 5.198 6.885 1.00 96.12 79 LYS A C 1
ATOM 639 O O . LYS A 1 79 ? -14.332 4.839 7.456 1.00 96.12 79 LYS A O 1
ATOM 644 N N . GLU A 1 80 ? -13.228 5.266 5.562 1.00 97.50 80 GLU A N 1
ATOM 645 C CA . GLU A 1 80 ? -14.347 4.998 4.660 1.00 97.50 80 GLU A CA 1
ATOM 646 C C . GLU A 1 80 ? -13.996 3.890 3.669 1.00 97.50 80 GLU A C 1
ATOM 648 O O . GLU A 1 80 ? -12.848 3.490 3.520 1.00 97.50 80 GLU A O 1
ATOM 653 N N . ASN A 1 81 ? -14.983 3.395 2.930 1.00 98.38 81 ASN A N 1
ATOM 654 C CA . ASN A 1 81 ? -14.780 2.370 1.903 1.00 98.38 81 ASN A CA 1
ATOM 655 C C . ASN A 1 81 ? -14.217 2.927 0.577 1.00 98.38 81 ASN A C 1
ATOM 657 O O . ASN A 1 81 ? -14.600 2.485 -0.515 1.00 98.38 81 ASN A O 1
ATOM 661 N N . PHE A 1 82 ? -13.361 3.945 0.669 1.00 98.31 82 PHE A N 1
ATOM 662 C CA . PHE A 1 82 ? -12.658 4.531 -0.461 1.00 98.31 82 PHE A CA 1
ATOM 663 C C . PHE A 1 82 ? -11.331 5.167 -0.036 1.00 98.31 82 PHE A C 1
ATOM 665 O O . PHE A 1 82 ? -11.180 5.639 1.090 1.00 98.31 82 PHE A O 1
ATOM 672 N N . VAL A 1 83 ? -10.402 5.240 -0.985 1.00 98.25 83 VAL A N 1
ATOM 673 C CA . VAL A 1 83 ? -9.174 6.037 -0.903 1.00 98.25 83 VAL A CA 1
ATOM 674 C C . VAL A 1 83 ? -9.130 6.943 -2.125 1.00 98.25 83 VAL A C 1
ATOM 676 O O . VAL A 1 83 ? -9.408 6.498 -3.240 1.00 98.25 83 VAL A O 1
ATOM 679 N N . SER A 1 84 ? -8.829 8.222 -1.913 1.00 98.25 84 SER A N 1
ATOM 680 C CA . SER A 1 84 ? -8.695 9.200 -2.994 1.00 98.25 84 SER A CA 1
ATOM 681 C C . SER A 1 84 ? -7.394 9.009 -3.769 1.00 98.25 84 SER A C 1
ATOM 683 O O . SER A 1 84 ? -6.381 8.575 -3.222 1.00 98.25 84 SER A O 1
ATOM 685 N N . GLU A 1 85 ? -7.409 9.413 -5.035 1.00 97.88 85 GLU A N 1
ATOM 686 C CA . GLU A 1 85 ? -6.194 9.579 -5.830 1.00 97.88 85 GLU A CA 1
ATOM 687 C C . GLU A 1 85 ? -5.190 10.492 -5.098 1.00 97.88 85 GLU A C 1
ATOM 689 O O . GLU A 1 85 ? -5.585 11.447 -4.425 1.00 97.88 85 GLU A O 1
ATOM 694 N N . ALA A 1 86 ? -3.901 10.164 -5.190 1.00 97.12 86 ALA A N 1
ATOM 695 C CA . ALA A 1 86 ? -2.788 10.823 -4.502 1.00 97.12 86 ALA A CA 1
ATOM 696 C C . ALA A 1 86 ? -2.874 10.888 -2.958 1.00 97.12 86 ALA A C 1
ATOM 698 O O . ALA A 1 86 ? -2.089 11.604 -2.334 1.00 97.12 86 ALA A O 1
ATOM 699 N N . ALA A 1 87 ? -3.761 10.126 -2.302 1.00 98.12 87 ALA A N 1
ATOM 700 C CA . ALA A 1 87 ? -3.854 10.111 -0.836 1.00 98.12 87 ALA A CA 1
ATOM 701 C C . ALA A 1 87 ? -2.536 9.710 -0.149 1.00 98.12 87 ALA A C 1
ATOM 703 O O . ALA A 1 87 ? -2.223 10.222 0.927 1.00 98.12 87 ALA A O 1
ATOM 704 N N . SER A 1 88 ? -1.745 8.837 -0.785 1.00 98.19 88 SER A N 1
ATOM 705 C CA . SER A 1 88 ? -0.418 8.470 -0.286 1.00 98.19 88 SER A CA 1
ATOM 706 C C . SER A 1 88 ? 0.526 9.666 -0.203 1.00 98.19 88 SER A C 1
ATOM 708 O O . SER A 1 88 ? 1.210 9.853 0.804 1.00 98.19 88 SER A O 1
ATOM 710 N N . LYS A 1 89 ? 0.516 1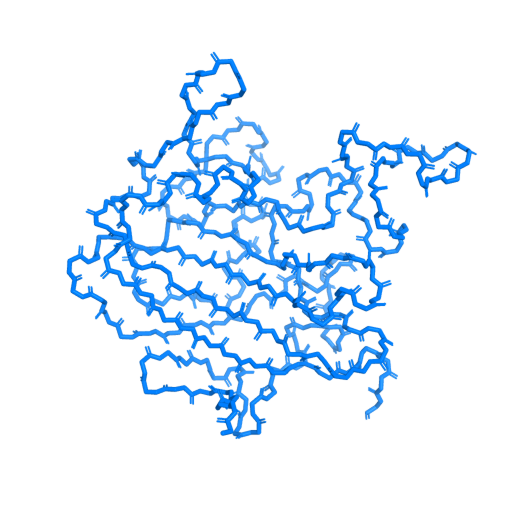0.502 -1.246 1.00 96.69 89 LYS A N 1
ATOM 711 C CA . LYS A 1 89 ? 1.366 11.682 -1.345 1.00 96.69 89 LYS A CA 1
ATOM 712 C C . LYS A 1 89 ? 1.029 12.711 -0.270 1.00 96.69 89 LYS A C 1
ATOM 714 O O . LYS A 1 89 ? 1.928 13.218 0.384 1.00 96.69 89 LYS A O 1
ATOM 719 N N . LEU A 1 90 ? -0.260 12.947 -0.017 1.00 97.06 90 LEU A N 1
ATOM 720 C CA . LEU A 1 90 ? -0.701 13.858 1.048 1.00 97.06 90 LEU A CA 1
ATOM 721 C C . LEU A 1 90 ? -0.201 13.421 2.434 1.00 97.06 90 LEU A C 1
ATOM 723 O O . LEU A 1 90 ? 0.231 14.251 3.233 1.00 97.06 90 LEU A O 1
ATOM 727 N N . ALA A 1 91 ? -0.248 12.118 2.723 1.00 97.88 91 ALA A N 1
ATOM 728 C CA . ALA A 1 91 ? 0.281 11.570 3.968 1.00 97.88 91 ALA A CA 1
ATOM 729 C C . ALA A 1 91 ? 1.816 11.658 4.033 1.00 97.88 91 ALA A C 1
ATOM 731 O O . ALA A 1 91 ? 2.369 12.001 5.078 1.00 97.88 91 ALA A O 1
ATOM 732 N N . PHE A 1 92 ? 2.501 11.398 2.920 1.00 97.38 92 PHE A N 1
ATOM 733 C CA . PHE A 1 92 ? 3.956 11.505 2.822 1.00 97.38 92 PHE A CA 1
ATOM 734 C C . PHE A 1 92 ? 4.462 12.941 3.019 1.00 97.38 92 PHE A C 1
ATOM 736 O O . PHE A 1 92 ? 5.380 13.161 3.808 1.00 97.38 92 PHE A O 1
ATOM 743 N N . ASP A 1 93 ? 3.843 13.922 2.361 1.00 96.50 93 ASP A N 1
ATOM 744 C CA . ASP A 1 93 ? 4.238 15.328 2.471 1.00 96.50 93 ASP A CA 1
ATOM 745 C C . ASP A 1 93 ? 4.117 15.802 3.937 1.00 96.50 93 ASP A C 1
ATOM 747 O O . ASP A 1 93 ? 5.047 16.400 4.481 1.00 96.50 93 ASP A O 1
ATOM 751 N N . HIS A 1 94 ? 3.035 15.419 4.635 1.00 97.62 94 HIS A N 1
ATOM 752 C CA . HIS A 1 94 ? 2.880 15.697 6.068 1.00 97.62 94 HIS A CA 1
ATOM 753 C C . HIS A 1 94 ? 3.970 15.040 6.927 1.00 97.62 94 HIS A C 1
ATOM 755 O O . HIS A 1 94 ? 4.509 15.684 7.833 1.00 97.62 94 HIS A O 1
ATOM 761 N N . LEU A 1 95 ? 4.290 13.768 6.660 1.00 97.06 95 LEU A N 1
ATOM 762 C CA . LEU A 1 95 ? 5.342 13.032 7.366 1.00 97.06 95 LEU A CA 1
ATOM 763 C C . LEU A 1 95 ? 6.694 13.742 7.230 1.00 97.06 95 LEU A C 1
ATOM 765 O O . LEU A 1 95 ? 7.378 13.933 8.236 1.00 97.06 95 LEU A O 1
ATOM 769 N N . LYS A 1 96 ? 7.070 14.170 6.017 1.00 95.38 96 LYS A N 1
ATOM 770 C CA . LYS A 1 96 ? 8.358 14.843 5.759 1.00 95.38 96 LYS A CA 1
ATOM 771 C C . LYS A 1 96 ? 8.495 16.155 6.530 1.00 95.38 96 LYS A C 1
ATOM 773 O O . LYS A 1 96 ? 9.595 16.485 6.965 1.00 95.38 96 LYS A O 1
ATOM 778 N N . GLU A 1 97 ? 7.396 16.867 6.751 1.00 96.75 97 GLU A N 1
ATOM 779 C CA . GLU A 1 97 ? 7.369 18.089 7.564 1.00 96.75 97 GLU A CA 1
ATOM 780 C C . GLU A 1 97 ? 7.350 17.813 9.084 1.00 96.75 97 GLU A C 1
ATOM 782 O O . GLU A 1 97 ? 7.635 18.709 9.882 1.00 96.75 97 GLU A O 1
ATOM 787 N N . ASN A 1 98 ? 7.022 16.585 9.509 1.00 96.81 98 ASN A N 1
ATOM 788 C CA . ASN A 1 98 ? 6.741 16.227 10.907 1.00 96.81 98 ASN A CA 1
ATOM 789 C C . ASN A 1 98 ? 7.443 14.939 11.369 1.00 96.81 98 ASN A C 1
ATOM 791 O O . ASN A 1 98 ? 6.881 14.154 12.135 1.00 96.81 98 ASN A O 1
ATOM 795 N N . LEU A 1 99 ? 8.690 14.740 10.941 1.00 94.06 99 LEU A N 1
ATOM 796 C CA . LEU A 1 99 ? 9.477 13.546 11.251 1.00 94.06 99 LEU A CA 1
ATOM 797 C C . LEU A 1 99 ? 9.467 13.177 12.745 1.00 94.06 99 LEU A C 1
ATOM 799 O O . LEU A 1 99 ? 9.631 14.021 13.628 1.00 94.06 99 LEU A O 1
ATOM 803 N N . GLY A 1 100 ? 9.272 11.885 13.020 1.00 90.62 100 GLY A N 1
ATOM 804 C CA . GLY A 1 100 ? 9.249 11.314 14.371 1.00 90.62 100 GLY A CA 1
ATOM 805 C C . GLY A 1 100 ? 7.956 11.543 15.165 1.00 90.62 100 GLY A C 1
ATOM 806 O O . GLY A 1 100 ? 7.801 10.956 16.245 1.00 90.62 100 GLY A O 1
ATOM 807 N N . LYS A 1 101 ? 7.015 12.347 14.654 1.00 95.25 101 LYS A N 1
ATOM 808 C CA . LYS A 1 101 ? 5.692 12.554 15.262 1.00 95.25 101 LYS A CA 1
ATOM 809 C C . LYS A 1 101 ? 4.689 11.509 14.774 1.00 95.25 101 LYS A C 1
ATOM 811 O O . LYS A 1 101 ? 4.867 10.916 13.717 1.00 95.25 101 LYS A O 1
ATOM 816 N N . ALA A 1 102 ? 3.649 11.287 15.575 1.00 95.88 102 ALA A N 1
ATOM 817 C CA . ALA A 1 102 ? 2.508 10.475 15.172 1.00 95.88 102 ALA A CA 1
ATOM 818 C C . ALA A 1 102 ? 1.745 11.151 14.023 1.00 95.88 102 ALA A C 1
ATOM 820 O O . ALA A 1 102 ? 1.600 12.377 13.997 1.00 95.88 102 ALA A O 1
ATOM 821 N N . MET A 1 103 ? 1.249 10.341 13.097 1.00 97.62 103 MET A N 1
ATOM 822 C CA . MET A 1 103 ? 0.441 10.769 11.969 1.00 97.62 103 MET A CA 1
ATOM 823 C C . MET A 1 103 ? -0.953 11.205 12.441 1.00 97.62 103 MET A C 1
ATOM 825 O O . MET A 1 103 ? -1.547 10.579 13.323 1.00 97.62 103 MET A O 1
ATOM 829 N N . PRO A 1 104 ? -1.526 12.271 11.862 1.00 96.94 104 PRO A N 1
ATOM 830 C CA . PRO A 1 104 ? -2.825 12.767 12.282 1.00 96.94 104 PRO A CA 1
ATOM 831 C C . PRO A 1 104 ? -3.946 11.833 11.806 1.00 96.94 104 PRO A C 1
ATOM 833 O O . PRO A 1 104 ? -3.825 11.120 10.808 1.00 96.94 104 PRO A O 1
ATOM 836 N N . SER A 1 105 ? -5.077 11.844 12.512 1.00 95.56 105 SER A N 1
ATOM 837 C CA . SER A 1 105 ? -6.191 10.912 12.278 1.00 95.56 105 SER A CA 1
ATOM 838 C C . SER A 1 105 ? -6.926 11.110 10.947 1.00 95.56 105 SER A C 1
ATOM 840 O O . SER A 1 105 ? -7.676 10.225 10.536 1.00 95.56 105 SER A O 1
ATOM 842 N N . ASN A 1 106 ? -6.719 12.241 10.268 1.00 95.88 106 ASN A N 1
ATOM 843 C CA . ASN A 1 106 ? -7.324 12.571 8.975 1.00 95.88 106 ASN A CA 1
ATOM 844 C C . ASN A 1 106 ? -6.468 12.165 7.759 1.00 95.88 106 ASN A C 1
ATOM 846 O O . ASN A 1 106 ? -6.885 12.426 6.631 1.00 95.88 106 ASN A O 1
ATOM 850 N N . LEU A 1 107 ? -5.289 11.571 7.967 1.00 97.88 107 LEU A N 1
ATOM 851 C CA . LEU A 1 107 ? -4.389 11.104 6.907 1.00 97.88 107 LEU A CA 1
ATOM 852 C C . LEU A 1 107 ? -4.137 9.600 7.020 1.00 97.88 107 LEU A C 1
ATOM 854 O O . LEU A 1 107 ? -4.333 8.999 8.074 1.00 97.88 107 LEU A O 1
ATOM 858 N N . LEU A 1 108 ? -3.665 8.994 5.931 1.00 98.25 108 LEU A N 1
ATOM 859 C CA . LEU A 1 108 ? -3.195 7.610 5.954 1.00 98.25 108 LEU A CA 1
ATOM 860 C C . LEU A 1 108 ? -1.962 7.480 6.850 1.00 98.25 108 LEU A C 1
ATOM 862 O O . LEU A 1 108 ? -1.088 8.349 6.843 1.00 98.25 108 LEU A O 1
ATOM 866 N N . TRP A 1 109 ? -1.870 6.375 7.583 1.00 98.31 109 TRP A N 1
ATOM 867 C CA . TRP A 1 109 ? -0.668 6.022 8.339 1.00 98.31 109 TRP A CA 1
ATOM 868 C C . TRP A 1 109 ? 0.042 4.928 7.562 1.00 98.31 109 TRP A C 1
ATOM 870 O O . TRP A 1 109 ? -0.494 3.829 7.421 1.00 98.31 109 TRP A O 1
ATOM 880 N N . GLN A 1 110 ? 1.190 5.256 6.977 1.00 98.00 110 GLN A N 1
ATOM 881 C CA . GLN A 1 110 ? 1.834 4.437 5.953 1.00 98.00 110 GLN A CA 1
ATOM 882 C C . GLN A 1 110 ? 3.053 3.727 6.515 1.00 98.00 110 GLN A C 1
ATOM 884 O O . GLN A 1 110 ? 3.842 4.341 7.228 1.00 98.00 110 GLN A O 1
ATOM 889 N N . GLY A 1 111 ? 3.219 2.461 6.154 1.00 97.75 111 GLY A N 1
ATOM 890 C CA . GLY A 1 111 ? 4.458 1.741 6.406 1.00 97.75 111 GLY A CA 1
ATOM 891 C C . GLY A 1 111 ? 5.463 1.918 5.273 1.00 97.75 111 GLY A C 1
ATOM 892 O O . GLY A 1 111 ? 5.175 2.524 4.237 1.00 97.75 111 GLY A O 1
ATOM 893 N N . TYR A 1 112 ? 6.652 1.366 5.476 1.00 97.00 112 TYR A N 1
ATOM 894 C CA . TYR A 1 112 ? 7.707 1.362 4.477 1.00 97.00 112 TYR A CA 1
ATOM 895 C C . TYR A 1 112 ? 7.410 0.354 3.360 1.00 97.00 112 TYR A C 1
ATOM 897 O O . TYR A 1 112 ? 7.181 -0.831 3.611 1.00 97.00 112 TYR A O 1
ATOM 905 N N . ASN A 1 113 ? 7.455 0.824 2.116 1.00 97.06 113 ASN A N 1
ATOM 906 C CA . ASN A 1 113 ? 7.509 -0.015 0.924 1.00 97.06 113 ASN A CA 1
ATOM 907 C C . ASN A 1 113 ? 8.917 -0.646 0.774 1.00 97.06 113 ASN A C 1
ATOM 909 O O . ASN A 1 113 ? 9.843 -0.325 1.520 1.00 97.06 113 ASN A O 1
ATOM 913 N N . SER A 1 114 ? 9.111 -1.550 -0.187 1.00 95.19 114 SER A N 1
ATOM 914 C CA . SER A 1 114 ? 10.366 -2.308 -0.325 1.00 95.19 114 SER A CA 1
ATOM 915 C C . SER A 1 114 ? 11.587 -1.490 -0.766 1.00 95.19 114 SER A C 1
ATOM 917 O O . SER A 1 114 ? 12.696 -2.022 -0.717 1.00 95.19 114 SER A O 1
ATOM 919 N N . SER A 1 115 ? 11.445 -0.213 -1.137 1.00 93.50 115 SER A N 1
ATOM 920 C CA . SER A 1 115 ? 12.562 0.656 -1.532 1.00 93.50 115 SER A CA 1
ATOM 921 C C . SER A 1 115 ? 13.416 1.165 -0.365 1.00 93.50 115 SER A C 1
ATOM 923 O O . SER A 1 115 ? 14.271 2.022 -0.583 1.00 93.50 115 SER A O 1
ATOM 925 N N . VAL A 1 116 ? 13.222 0.671 0.865 1.00 91.19 116 VAL A N 1
ATOM 926 C CA . VAL A 1 116 ? 13.976 1.090 2.063 1.00 91.19 116 VAL A CA 1
ATOM 927 C C . VAL A 1 116 ? 15.485 1.216 1.829 1.00 91.19 116 VAL A C 1
ATOM 929 O O . VAL A 1 116 ? 16.144 0.346 1.255 1.00 91.19 116 VAL A O 1
ATOM 932 N N . SER A 1 117 ? 16.056 2.314 2.325 1.00 85.12 117 SER A N 1
ATOM 933 C CA . SER A 1 117 ? 17.477 2.637 2.158 1.00 85.12 117 SER A CA 1
ATOM 934 C C . SER A 1 117 ? 18.400 1.914 3.144 1.00 85.12 117 SER A C 1
ATOM 936 O O . SER A 1 117 ? 19.620 1.919 2.961 1.00 85.12 117 SER A O 1
ATOM 938 N N . LYS A 1 118 ? 17.837 1.280 4.182 1.00 77.38 118 LYS A N 1
ATOM 939 C CA . LYS A 1 118 ? 18.555 0.570 5.249 1.00 77.38 118 LYS A CA 1
ATOM 940 C C . LYS A 1 118 ? 17.845 -0.742 5.570 1.00 77.38 118 LYS A C 1
ATOM 942 O O . LYS A 1 118 ? 16.638 -0.755 5.782 1.00 77.38 118 LYS A O 1
ATOM 947 N N . THR A 1 119 ? 18.603 -1.831 5.634 1.00 72.19 119 THR A N 1
ATOM 948 C CA . THR A 1 119 ? 18.131 -3.142 6.108 1.00 72.19 119 THR A CA 1
ATOM 949 C C . THR A 1 119 ? 19.095 -3.681 7.169 1.00 72.19 119 THR A C 1
ATOM 951 O O . THR A 1 119 ? 20.137 -3.078 7.406 1.00 72.19 119 THR A O 1
ATOM 954 N N . LEU A 1 120 ? 18.757 -4.785 7.845 1.00 71.25 120 LEU A N 1
ATOM 955 C CA . LEU A 1 120 ? 19.647 -5.403 8.843 1.00 71.25 120 LEU A CA 1
ATOM 956 C C . LEU A 1 120 ? 20.807 -6.197 8.215 1.00 71.25 120 LEU A C 1
ATOM 958 O O . LEU A 1 120 ? 21.781 -6.493 8.900 1.00 71.25 120 LEU A O 1
ATOM 962 N N . VAL A 1 121 ? 20.712 -6.548 6.928 1.00 63.41 121 VAL A N 1
ATOM 963 C CA . VAL A 1 121 ? 21.716 -7.341 6.203 1.00 63.41 121 VAL A CA 1
ATOM 964 C C . VAL A 1 121 ? 22.218 -6.514 5.022 1.00 63.41 121 VAL A C 1
ATOM 966 O O . VAL A 1 121 ? 21.509 -6.342 4.035 1.00 63.41 121 VAL A O 1
ATOM 969 N N . THR A 1 122 ? 23.424 -5.954 5.134 1.00 54.53 122 THR A N 1
ATOM 970 C CA . THR A 1 122 ? 23.879 -4.858 4.261 1.00 54.53 122 THR A CA 1
ATOM 971 C C . THR A 1 122 ? 25.269 -5.141 3.687 1.00 54.53 122 THR A C 1
ATOM 973 O O . THR A 1 122 ? 26.262 -4.622 4.184 1.00 54.53 122 THR A O 1
ATOM 976 N N . GLU A 1 123 ? 25.359 -5.961 2.636 1.00 51.59 123 GLU A N 1
ATOM 977 C CA . GLU A 1 123 ? 26.632 -6.200 1.918 1.00 51.59 123 GLU A CA 1
ATOM 978 C C . GLU A 1 123 ? 26.510 -6.148 0.378 1.00 51.59 123 GLU A C 1
ATOM 980 O O . GLU A 1 123 ? 27.426 -6.548 -0.330 1.00 51.59 123 GLU A O 1
ATOM 985 N N . ASN A 1 124 ? 25.417 -5.607 -0.177 1.00 54.19 124 ASN A N 1
ATOM 986 C CA . ASN A 1 124 ? 25.187 -5.589 -1.636 1.00 54.19 124 ASN A CA 1
ATOM 987 C C . ASN A 1 124 ? 25.447 -4.231 -2.317 1.00 54.19 124 ASN A C 1
ATOM 989 O O . ASN A 1 124 ? 25.006 -4.015 -3.446 1.00 54.19 124 ASN A O 1
ATOM 993 N N . LYS A 1 125 ? 26.116 -3.286 -1.649 1.00 62.62 125 LYS A N 1
ATOM 994 C CA . LYS A 1 125 ? 26.333 -1.928 -2.176 1.00 62.62 125 LYS A CA 1
ATOM 995 C C . LYS A 1 125 ? 27.801 -1.685 -2.494 1.00 62.62 125 LYS A C 1
ATOM 997 O O . LYS A 1 125 ? 28.685 -2.259 -1.861 1.00 62.62 125 LYS A O 1
ATOM 1002 N N . GLU A 1 126 ? 28.056 -0.853 -3.505 1.00 61.28 126 GLU A N 1
ATOM 1003 C CA . GLU A 1 126 ? 29.419 -0.518 -3.915 1.00 61.28 126 GLU A CA 1
ATOM 1004 C C . GLU A 1 126 ? 30.223 0.045 -2.741 1.00 61.28 126 GLU A C 1
ATOM 1006 O O . GLU A 1 126 ? 29.704 0.754 -1.873 1.00 61.28 126 GLU A O 1
ATOM 1011 N N . LYS A 1 127 ? 31.522 -0.261 -2.724 1.00 58.19 127 LYS A N 1
ATOM 1012 C CA . LYS A 1 127 ? 32.439 0.195 -1.682 1.00 58.19 127 LYS A CA 1
ATOM 1013 C C . LYS A 1 127 ? 32.462 1.730 -1.644 1.00 58.19 127 LYS A C 1
ATOM 1015 O O . LYS A 1 127 ? 33.075 2.353 -2.503 1.00 58.19 127 LYS A O 1
ATOM 1020 N N . GLY A 1 128 ? 31.825 2.318 -0.630 1.00 64.75 128 GLY A N 1
ATOM 1021 C CA . GLY A 1 128 ? 31.707 3.772 -0.447 1.00 64.75 128 GLY A CA 1
ATOM 1022 C C . GLY A 1 128 ? 30.283 4.336 -0.547 1.00 64.75 128 GLY A C 1
ATOM 1023 O O . GLY A 1 128 ? 30.108 5.529 -0.310 1.00 64.75 128 GLY A O 1
ATOM 1024 N N . SER A 1 129 ? 29.270 3.515 -0.854 1.00 65.06 129 SER A N 1
ATOM 1025 C CA . SER A 1 129 ? 27.865 3.943 -0.813 1.00 65.06 129 SER A CA 1
ATOM 1026 C C . SER A 1 129 ? 27.405 4.221 0.624 1.00 65.06 129 SER A C 1
ATOM 1028 O O . SER A 1 129 ? 27.713 3.457 1.537 1.00 65.06 129 SER A O 1
ATOM 1030 N N . SER A 1 130 ? 26.645 5.303 0.830 1.00 64.56 130 SER A N 1
ATOM 1031 C CA . SER A 1 130 ? 25.946 5.578 2.096 1.00 64.56 130 SER A CA 1
ATOM 1032 C C . SER A 1 130 ? 24.626 4.805 2.233 1.00 64.56 130 SER A C 1
ATOM 1034 O O . SER A 1 130 ? 23.994 4.852 3.291 1.00 64.56 130 SER A O 1
ATOM 1036 N N . LEU A 1 131 ? 24.197 4.116 1.170 1.00 60.47 131 LEU A N 1
ATOM 1037 C CA . LEU A 1 131 ? 22.977 3.318 1.134 1.00 60.47 131 LEU A CA 1
ATOM 1038 C C . LEU A 1 131 ? 23.274 1.888 1.582 1.00 60.47 131 LEU A C 1
ATOM 1040 O O . LEU A 1 131 ? 24.296 1.317 1.221 1.00 60.47 131 LEU A O 1
ATOM 1044 N N . ASN A 1 132 ? 22.330 1.295 2.310 1.00 63.00 132 ASN A N 1
ATOM 1045 C CA . ASN A 1 132 ? 22.446 -0.016 2.951 1.00 63.00 132 ASN A CA 1
ATOM 1046 C C . ASN A 1 132 ? 21.243 -0.933 2.612 1.00 63.00 132 ASN A C 1
ATOM 1048 O O . ASN A 1 132 ? 20.897 -1.845 3.362 1.00 63.00 132 ASN A O 1
ATOM 1052 N N . GLY A 1 133 ? 20.546 -0.669 1.503 1.00 63.50 133 GLY A N 1
ATOM 1053 C CA . GLY A 1 133 ? 19.453 -1.512 1.000 1.00 63.50 133 GLY A CA 1
ATOM 1054 C C . GLY A 1 133 ? 19.953 -2.737 0.222 1.00 63.50 133 GLY A C 1
ATOM 1055 O O . GLY A 1 133 ? 21.106 -2.782 -0.199 1.00 63.50 133 GLY A O 1
ATOM 1056 N N . ILE A 1 134 ? 19.080 -3.718 -0.016 1.00 72.19 134 ILE A N 1
ATOM 1057 C CA . ILE A 1 134 ? 19.396 -4.916 -0.825 1.00 72.19 134 ILE A CA 1
ATOM 1058 C C . ILE A 1 134 ? 19.040 -4.766 -2.311 1.00 72.19 134 ILE A C 1
ATOM 1060 O O . ILE A 1 134 ? 19.505 -5.546 -3.137 1.00 72.19 134 ILE A O 1
ATOM 1064 N N . LEU A 1 135 ? 18.227 -3.763 -2.655 1.00 79.44 135 LEU A N 1
ATOM 1065 C CA . LEU A 1 135 ? 17.834 -3.470 -4.033 1.00 79.44 135 LEU A CA 1
ATOM 1066 C C . LEU A 1 135 ? 18.958 -2.775 -4.811 1.00 79.44 135 LEU A C 1
ATOM 1068 O O . LEU A 1 135 ? 19.810 -2.127 -4.200 1.00 79.44 135 LEU A O 1
ATOM 1072 N N . PRO A 1 136 ? 18.952 -2.812 -6.157 1.00 76.06 136 PRO A N 1
ATOM 1073 C CA . PRO A 1 136 ? 19.792 -1.927 -6.961 1.00 76.06 136 PRO A CA 1
ATOM 1074 C C . PRO A 1 136 ? 19.605 -0.458 -6.551 1.00 76.06 136 PRO A C 1
ATOM 1076 O O . PRO A 1 136 ? 18.514 -0.048 -6.150 1.00 76.06 136 PRO A O 1
ATOM 1079 N N . GLU A 1 137 ? 20.660 0.356 -6.642 1.00 76.56 137 GLU A N 1
ATOM 1080 C CA . GLU A 1 137 ? 20.628 1.764 -6.209 1.00 76.56 137 GLU A CA 1
ATOM 1081 C C . GLU A 1 137 ? 19.512 2.574 -6.878 1.00 76.56 137 GLU A C 1
ATOM 1083 O O . GLU A 1 137 ? 18.828 3.348 -6.211 1.00 76.56 137 GLU A O 1
ATOM 1088 N N . MET A 1 138 ? 19.251 2.310 -8.160 1.00 78.62 138 MET A N 1
ATOM 1089 C CA . MET A 1 138 ? 18.169 2.953 -8.905 1.00 78.62 138 MET A CA 1
ATOM 1090 C C . MET A 1 138 ? 16.762 2.670 -8.349 1.00 78.62 138 MET A C 1
ATOM 1092 O O . MET A 1 138 ? 15.855 3.424 -8.665 1.00 78.62 138 MET A O 1
ATOM 1096 N N . PHE A 1 139 ? 16.584 1.631 -7.523 1.00 84.25 139 PHE A N 1
ATOM 1097 C CA . PHE A 1 139 ? 15.328 1.263 -6.848 1.00 84.25 139 PHE A CA 1
ATOM 1098 C C . PHE A 1 139 ? 15.407 1.425 -5.320 1.00 84.25 139 PHE A C 1
ATOM 1100 O O . PHE A 1 139 ? 14.545 0.940 -4.593 1.00 84.25 139 PHE A O 1
ATOM 1107 N N . THR A 1 140 ? 16.448 2.093 -4.818 1.00 87.50 140 THR A N 1
ATOM 1108 C CA . THR A 1 140 ? 16.631 2.368 -3.387 1.00 87.50 140 THR A CA 1
ATOM 1109 C C . THR A 1 140 ? 16.260 3.824 -3.094 1.00 87.50 140 THR A C 1
ATOM 1111 O O . THR A 1 140 ? 16.698 4.742 -3.795 1.00 87.50 140 THR A O 1
ATOM 1114 N N . SER A 1 141 ? 15.450 4.045 -2.064 1.00 90.06 141 SER A N 1
ATOM 1115 C CA . SER A 1 141 ? 15.178 5.366 -1.498 1.00 90.06 141 SER A CA 1
ATOM 1116 C C . SER A 1 141 ? 16.465 6.035 -1.019 1.00 90.06 141 SER A C 1
ATOM 1118 O O . SER A 1 141 ? 17.428 5.355 -0.669 1.00 90.06 141 SER A O 1
ATOM 1120 N N . LEU A 1 142 ? 16.497 7.368 -1.011 1.00 88.69 142 LEU A N 1
ATOM 1121 C CA . LEU A 1 142 ? 17.650 8.101 -0.487 1.00 88.69 142 LEU A CA 1
ATOM 1122 C C . LEU A 1 142 ? 17.617 8.113 1.039 1.00 88.69 142 LEU A C 1
ATOM 1124 O O . LEU A 1 142 ? 18.569 7.675 1.679 1.00 88.69 142 LEU A O 1
ATOM 1128 N N . GLU A 1 143 ? 16.478 8.504 1.605 1.00 89.81 143 GLU A N 1
ATOM 1129 C CA . GLU A 1 143 ? 16.219 8.435 3.041 1.00 89.81 143 GLU A CA 1
ATOM 1130 C C . GLU A 1 143 ? 15.197 7.341 3.363 1.00 89.81 143 GLU A C 1
ATOM 1132 O O . GLU A 1 143 ? 14.439 6.897 2.497 1.00 89.81 143 GLU A O 1
ATOM 1137 N N . LEU A 1 144 ? 15.181 6.870 4.612 1.00 89.50 144 LEU A N 1
ATOM 1138 C CA . LEU A 1 144 ? 14.282 5.785 5.021 1.00 89.50 144 LEU A CA 1
ATOM 1139 C C . LEU A 1 144 ? 12.812 6.194 4.839 1.00 89.50 144 LEU A C 1
ATOM 1141 O O . LEU A 1 144 ? 11.993 5.416 4.354 1.00 89.50 144 LEU A O 1
ATOM 1145 N N . GLU A 1 145 ? 12.492 7.444 5.155 1.00 92.50 145 GLU A N 1
ATOM 1146 C CA . GLU A 1 145 ? 11.138 7.986 5.106 1.00 92.50 145 GLU A CA 1
ATOM 1147 C C . GLU A 1 145 ? 10.621 8.148 3.680 1.00 92.50 145 GLU A C 1
ATOM 1149 O O . GLU A 1 145 ? 9.413 8.108 3.476 1.00 92.50 145 GLU A O 1
ATOM 1154 N N . ASP A 1 146 ? 11.500 8.243 2.676 1.00 93.75 146 ASP A N 1
ATOM 1155 C CA . ASP A 1 146 ? 11.081 8.269 1.269 1.00 93.75 146 ASP A CA 1
ATOM 1156 C C . ASP A 1 146 ? 10.406 6.951 0.851 1.00 93.75 146 ASP A C 1
ATOM 1158 O O . ASP A 1 146 ? 9.671 6.931 -0.136 1.00 93.75 146 ASP A O 1
ATOM 1162 N N . ALA A 1 147 ? 10.629 5.858 1.595 1.00 95.38 147 ALA A N 1
ATOM 1163 C CA . ALA A 1 147 ? 9.922 4.591 1.413 1.00 95.38 147 ALA A CA 1
ATOM 1164 C C . ALA A 1 147 ? 8.557 4.540 2.133 1.00 95.38 147 ALA A C 1
ATOM 1166 O O . ALA A 1 147 ? 7.800 3.600 1.918 1.00 95.38 147 ALA A O 1
ATOM 1167 N N . ALA A 1 148 ? 8.197 5.518 2.970 1.00 96.88 148 ALA A N 1
ATOM 1168 C CA . ALA A 1 148 ? 6.928 5.537 3.712 1.00 96.88 148 ALA A CA 1
ATOM 1169 C C . ALA A 1 148 ? 5.763 6.108 2.876 1.00 96.88 148 ALA A C 1
ATOM 1171 O O . ALA A 1 148 ? 5.027 6.999 3.308 1.00 96.88 148 ALA A O 1
ATOM 1172 N N . GLN A 1 149 ? 5.631 5.623 1.642 1.00 97.69 149 GLN A N 1
ATOM 1173 C CA . GLN A 1 149 ? 4.616 6.043 0.678 1.00 97.69 149 GLN A CA 1
ATOM 1174 C C . GLN A 1 149 ? 4.385 4.967 -0.387 1.00 97.69 149 GLN A C 1
ATOM 1176 O O . GLN A 1 149 ? 5.077 3.950 -0.437 1.00 97.69 149 GLN A O 1
ATOM 1181 N N . TYR A 1 150 ? 3.420 5.213 -1.262 1.00 98.31 150 TYR A N 1
ATOM 1182 C CA . TYR A 1 150 ? 3.166 4.441 -2.463 1.00 98.31 150 TYR A CA 1
ATOM 1183 C C . TYR A 1 150 ? 4.371 4.492 -3.404 1.00 98.31 150 TYR A C 1
ATOM 1185 O O . TYR A 1 150 ? 4.830 5.562 -3.798 1.00 98.31 150 TYR A O 1
ATOM 1193 N N . PHE A 1 151 ? 4.836 3.314 -3.798 1.00 97.62 151 PHE A N 1
ATOM 1194 C CA . PHE A 1 151 ? 5.761 3.107 -4.897 1.00 97.62 151 PHE A CA 1
ATOM 1195 C C . PHE A 1 151 ? 4.964 2.535 -6.066 1.00 97.62 151 PHE A C 1
ATOM 1197 O O . PHE A 1 151 ? 4.489 1.404 -5.998 1.00 97.62 151 PHE A O 1
ATOM 1204 N N . GLY A 1 152 ? 4.800 3.281 -7.150 1.00 97.75 152 GLY A N 1
ATOM 1205 C CA . GLY A 1 152 ? 4.013 2.818 -8.286 1.00 97.75 152 GLY A CA 1
ATOM 1206 C C . GLY A 1 152 ? 4.682 1.695 -9.077 1.00 97.75 152 GLY A C 1
ATOM 1207 O O . GLY A 1 152 ? 5.910 1.610 -9.101 1.00 97.75 152 GLY A O 1
ATOM 1208 N N . PRO A 1 153 ? 3.893 0.827 -9.739 1.00 97.88 153 PRO A N 1
ATOM 1209 C CA . PRO A 1 153 ? 4.402 -0.240 -10.590 1.00 97.88 153 PRO A CA 1
ATOM 1210 C C . PRO A 1 153 ? 5.548 0.190 -11.508 1.00 97.88 153 PRO A C 1
ATOM 1212 O O . PRO A 1 153 ? 5.407 1.119 -12.307 1.00 97.88 153 PRO A O 1
ATOM 1215 N N . TYR A 1 154 ? 6.677 -0.510 -11.403 1.00 95.81 154 TYR A N 1
ATOM 1216 C CA . TYR A 1 154 ? 7.866 -0.280 -12.226 1.00 95.81 154 TYR A CA 1
ATOM 1217 C C . TYR A 1 154 ? 8.491 -1.614 -12.666 1.00 95.81 154 TYR A C 1
ATOM 1219 O O . TYR A 1 154 ? 9.608 -1.940 -12.265 1.00 95.81 154 TYR A O 1
ATOM 1227 N N . PRO A 1 155 ? 7.769 -2.434 -13.449 1.00 95.81 155 PRO A N 1
ATOM 1228 C CA . PRO A 1 155 ? 8.235 -3.772 -13.789 1.00 95.81 155 PRO A CA 1
ATOM 1229 C C . PRO A 1 155 ? 9.263 -3.737 -14.938 1.00 95.81 155 PRO A C 1
ATOM 1231 O O . PRO A 1 155 ? 8.947 -3.220 -16.009 1.00 95.81 155 PRO A O 1
ATOM 1234 N N . PRO A 1 156 ? 10.500 -4.241 -14.763 1.00 93.88 156 PRO A N 1
ATOM 1235 C CA . PRO A 1 156 ? 11.572 -4.026 -15.739 1.00 93.88 156 PRO A CA 1
ATOM 1236 C C . PRO A 1 156 ? 11.646 -5.068 -16.869 1.00 93.88 156 PRO A C 1
ATOM 1238 O O . PRO A 1 156 ? 12.202 -4.766 -17.924 1.00 93.88 156 PRO A O 1
ATOM 1241 N N . ASP A 1 157 ? 11.129 -6.286 -16.689 1.00 94.94 157 ASP A N 1
ATOM 1242 C CA . ASP A 1 157 ? 11.336 -7.408 -17.624 1.00 94.94 157 ASP A CA 1
ATOM 1243 C C . ASP A 1 157 ? 10.100 -7.776 -18.459 1.00 94.94 157 ASP A C 1
ATOM 1245 O O . ASP A 1 157 ? 10.249 -8.236 -19.592 1.00 94.94 157 ASP A O 1
ATOM 1249 N N . LYS A 1 158 ? 8.892 -7.594 -17.919 1.00 96.50 158 LYS A N 1
ATOM 1250 C CA . LYS A 1 158 ? 7.607 -7.857 -18.592 1.00 96.50 158 LYS A CA 1
ATOM 1251 C C . LYS A 1 158 ? 6.478 -7.091 -17.899 1.00 96.50 158 LYS A C 1
ATOM 1253 O O . LYS A 1 158 ? 6.691 -6.433 -16.890 1.00 96.50 158 LYS A O 1
ATOM 1258 N N . ASP A 1 159 ? 5.253 -7.229 -18.394 1.00 97.88 159 ASP A N 1
ATOM 1259 C CA . ASP A 1 159 ? 4.071 -6.854 -17.618 1.00 97.88 159 ASP A CA 1
ATOM 1260 C C . ASP A 1 159 ? 4.004 -7.674 -16.322 1.00 97.88 159 ASP A C 1
ATOM 1262 O O . ASP A 1 159 ? 4.106 -8.908 -16.354 1.00 97.88 159 ASP A O 1
ATOM 1266 N N . HIS A 1 160 ? 3.779 -6.999 -15.199 1.00 98.06 160 HIS A N 1
ATOM 1267 C CA . HIS A 1 160 ? 3.598 -7.638 -13.894 1.00 98.06 160 HIS A CA 1
ATOM 1268 C C . HIS A 1 160 ? 2.132 -7.641 -13.481 1.00 98.06 160 HIS A C 1
ATOM 1270 O O . HIS A 1 160 ? 1.360 -6.750 -13.857 1.00 98.06 160 HIS A O 1
ATOM 1276 N N . VAL A 1 161 ? 1.754 -8.641 -12.685 1.00 98.31 161 VAL A N 1
ATOM 1277 C CA . VAL A 1 161 ? 0.484 -8.667 -11.955 1.00 98.31 161 VAL A CA 1
ATOM 1278 C C . VAL A 1 161 ? 0.715 -8.228 -10.513 1.00 98.31 161 VAL A C 1
ATOM 1280 O O . VAL A 1 161 ? 1.474 -8.842 -9.770 1.00 98.31 161 VAL A O 1
ATOM 1283 N N . TYR A 1 162 ? -0.027 -7.206 -10.111 1.00 98.56 162 TYR A N 1
ATOM 1284 C CA . TYR A 1 162 ? -0.032 -6.648 -8.769 1.00 98.56 162 TYR A CA 1
ATOM 1285 C C . TYR A 1 162 ? -1.267 -7.115 -8.007 1.00 98.56 162 TYR A C 1
ATOM 1287 O O . TYR A 1 162 ? -2.361 -7.213 -8.577 1.00 98.56 162 TYR A O 1
ATOM 1295 N N . THR A 1 163 ? -1.094 -7.370 -6.714 1.00 98.50 163 THR A N 1
ATOM 1296 C CA . THR A 1 163 ? -2.158 -7.786 -5.796 1.00 98.50 163 THR A CA 1
ATOM 1297 C C . THR A 1 163 ? -2.384 -6.683 -4.777 1.00 98.50 163 THR A C 1
ATOM 1299 O O . THR A 1 163 ? -1.530 -6.444 -3.930 1.00 98.50 163 THR A O 1
ATOM 1302 N N . LEU A 1 164 ? -3.530 -6.003 -4.854 1.00 98.62 164 LEU A N 1
ATOM 1303 C CA . LEU A 1 164 ? -3.970 -5.076 -3.817 1.00 98.62 164 LEU A CA 1
ATOM 1304 C C . LEU A 1 164 ? -5.001 -5.755 -2.926 1.00 98.62 164 LEU A C 1
ATOM 1306 O O . LEU A 1 164 ? -6.067 -6.139 -3.409 1.00 98.62 164 LEU A O 1
ATOM 1310 N N . THR A 1 165 ? -4.719 -5.842 -1.634 1.00 98.69 165 THR A N 1
ATOM 1311 C CA . THR A 1 165 ? -5.638 -6.365 -0.625 1.00 98.69 165 THR A CA 1
ATOM 1312 C C . THR A 1 165 ? -6.105 -5.233 0.275 1.00 98.69 165 THR A C 1
ATOM 1314 O O . THR A 1 165 ? -5.293 -4.514 0.848 1.00 98.69 165 THR A O 1
ATOM 1317 N N . VAL A 1 166 ? -7.422 -5.084 0.400 1.00 98.75 166 VAL A N 1
ATOM 1318 C CA . VAL A 1 166 ? -8.070 -4.248 1.412 1.00 98.75 166 VAL A CA 1
ATOM 1319 C C . VAL A 1 166 ? -8.521 -5.148 2.551 1.00 98.75 166 VAL A C 1
ATOM 1321 O O . VAL A 1 166 ? -9.219 -6.133 2.308 1.00 98.75 166 VAL A O 1
ATOM 1324 N N . PHE A 1 167 ? -8.170 -4.779 3.776 1.00 98.81 167 PHE A N 1
ATOM 1325 C CA . PHE A 1 167 ? -8.595 -5.433 5.010 1.00 98.81 167 PHE A CA 1
ATOM 1326 C C . PHE A 1 167 ? -9.642 -4.555 5.690 1.00 98.81 167 PHE A C 1
ATOM 1328 O O . PHE A 1 167 ? -9.405 -3.364 5.882 1.00 98.81 167 PHE A O 1
ATOM 1335 N N . GLY A 1 168 ? -10.795 -5.118 6.044 1.00 98.75 168 GLY A N 1
ATOM 1336 C CA . GLY A 1 168 ? -11.728 -4.489 6.978 1.00 98.75 168 GLY A CA 1
ATOM 1337 C C . GLY A 1 168 ? -11.355 -4.877 8.401 1.00 98.75 168 GLY A C 1
ATOM 1338 O O . GLY A 1 168 ? -11.157 -6.063 8.663 1.00 98.75 168 GLY A O 1
ATOM 1339 N N . LEU A 1 169 ? -11.266 -3.899 9.299 1.00 98.88 169 LEU A N 1
ATOM 1340 C CA . LEU A 1 169 ? -10.828 -4.083 10.683 1.00 98.88 169 LEU A CA 1
ATOM 1341 C C . LEU A 1 169 ? -11.972 -3.781 11.655 1.00 98.88 169 LEU A C 1
ATOM 1343 O O . LEU A 1 169 ? -12.666 -2.778 11.481 1.00 98.88 169 LEU A O 1
ATOM 1347 N N . ASP A 1 170 ? -12.166 -4.601 12.688 1.00 98.69 170 ASP A N 1
ATOM 1348 C CA . ASP A 1 170 ? -13.189 -4.389 13.732 1.00 98.69 170 ASP A CA 1
ATOM 1349 C C . ASP A 1 170 ? -12.833 -3.312 14.770 1.00 98.69 170 ASP A C 1
ATOM 1351 O O . ASP A 1 170 ? -13.625 -3.029 15.676 1.00 98.69 170 ASP A O 1
ATOM 1355 N N . VAL A 1 171 ? -11.674 -2.679 14.621 1.00 98.62 171 VAL A N 1
ATOM 1356 C CA . VAL A 1 171 ? -11.156 -1.607 15.476 1.00 98.62 171 VAL A CA 1
ATOM 1357 C C . VAL A 1 171 ? -10.812 -0.363 14.668 1.00 98.62 171 VAL A C 1
ATOM 1359 O O . VAL A 1 171 ? -10.686 -0.394 13.437 1.00 98.62 171 VAL A O 1
ATOM 1362 N N . ASP A 1 172 ? -10.679 0.762 15.365 1.00 98.31 172 ASP A N 1
ATOM 1363 C CA . ASP A 1 172 ? -10.054 1.949 14.797 1.00 98.31 172 ASP A CA 1
ATOM 1364 C C . ASP A 1 172 ? -8.531 1.762 14.680 1.00 98.31 172 ASP A C 1
ATOM 1366 O O . ASP A 1 172 ? -7.916 1.080 15.494 1.00 98.31 172 ASP A O 1
ATOM 1370 N N . ALA A 1 173 ? -7.888 2.418 13.708 1.00 97.38 173 ALA A N 1
ATOM 1371 C CA . ALA A 1 173 ? -6.434 2.342 13.553 1.00 97.38 173 ALA A CA 1
ATOM 1372 C C . ALA A 1 173 ? -5.656 2.809 14.800 1.00 97.38 173 ALA A C 1
ATOM 1374 O O . ALA A 1 173 ? -4.560 2.318 15.049 1.00 97.38 173 ALA A O 1
ATOM 1375 N N . SER A 1 174 ? -6.224 3.709 15.611 1.00 97.25 174 SER A N 1
ATOM 1376 C CA . SER A 1 174 ? -5.625 4.147 16.885 1.00 97.25 174 SER A CA 1
ATOM 1377 C C . SER A 1 174 ? -5.518 3.044 17.950 1.00 97.25 174 SER A C 1
ATOM 1379 O O . SER A 1 174 ? -4.754 3.176 18.913 1.00 97.25 174 SER A O 1
ATOM 1381 N N . GLU A 1 175 ? -6.249 1.943 17.783 1.00 97.94 175 GLU A N 1
ATOM 1382 C CA . GLU A 1 175 ? -6.191 0.769 18.655 1.00 97.94 175 GLU A CA 1
ATOM 1383 C C . GLU A 1 175 ? -5.109 -0.228 18.210 1.00 97.94 175 GLU A C 1
ATOM 1385 O O . GLU A 1 175 ? -4.695 -1.055 19.016 1.00 97.94 175 GLU A O 1
ATOM 1390 N N . LEU A 1 176 ? -4.605 -0.120 16.973 1.00 98.12 176 LEU A N 1
ATOM 1391 C CA . LEU A 1 176 ? -3.614 -1.045 16.421 1.00 98.12 176 LEU A CA 1
ATOM 1392 C C . LEU A 1 176 ? -2.257 -0.892 17.110 1.00 98.12 176 LEU A C 1
ATOM 1394 O O . LEU A 1 176 ? -1.684 0.202 17.178 1.00 98.12 176 LEU A O 1
ATOM 1398 N N . GLU A 1 177 ? -1.735 -2.020 17.581 1.00 97.56 177 GLU A N 1
ATOM 1399 C CA . GLU A 1 177 ? -0.444 -2.128 18.247 1.00 97.56 177 GLU A CA 1
ATOM 1400 C C . GLU A 1 177 ? 0.329 -3.344 17.737 1.00 97.56 177 GLU A C 1
ATOM 1402 O O . GLU A 1 177 ? -0.256 -4.377 17.418 1.00 97.56 177 GLU A O 1
ATOM 1407 N N . TYR A 1 178 ? 1.651 -3.230 17.705 1.00 97.19 178 TYR A N 1
ATOM 1408 C CA . TYR A 1 178 ? 2.570 -4.330 17.429 1.00 97.19 178 TYR A CA 1
ATOM 1409 C C .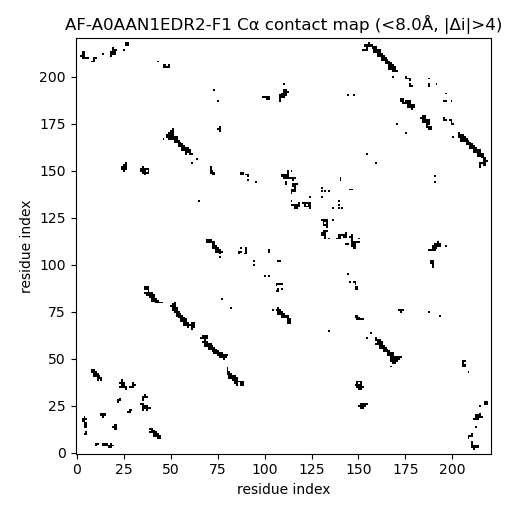 TYR A 1 178 ? 3.625 -4.404 18.535 1.00 97.19 178 TYR A C 1
ATOM 1411 O O . TYR A 1 178 ? 3.839 -3.438 19.268 1.00 97.19 178 TYR A O 1
ATOM 1419 N N . LYS A 1 179 ? 4.276 -5.555 18.682 1.00 96.94 179 LYS A N 1
ATOM 1420 C CA . LYS A 1 179 ? 5.360 -5.773 19.638 1.00 96.94 179 LYS A CA 1
ATOM 1421 C C . LYS A 1 179 ? 6.680 -5.929 18.909 1.00 96.94 179 LYS A C 1
ATOM 1423 O O . LYS A 1 179 ? 6.783 -6.736 17.987 1.00 96.94 179 LYS A O 1
ATOM 1428 N N . ASP A 1 180 ? 7.691 -5.200 19.363 1.00 92.44 180 ASP A N 1
ATOM 1429 C CA . ASP A 1 180 ? 9.053 -5.382 18.868 1.00 92.44 180 ASP A CA 1
ATOM 1430 C C . ASP A 1 180 ? 9.702 -6.674 19.402 1.00 92.44 180 ASP A C 1
ATOM 1432 O O . ASP A 1 180 ? 9.087 -7.471 20.119 1.00 92.44 180 ASP A O 1
ATOM 1436 N N . ALA A 1 181 ? 10.968 -6.894 19.037 1.00 88.31 181 ALA A N 1
ATOM 1437 C CA . ALA A 1 181 ? 11.732 -8.074 19.438 1.00 88.31 181 ALA A CA 1
ATOM 1438 C C . ALA A 1 181 ? 11.917 -8.205 20.964 1.00 88.31 181 ALA A C 1
ATOM 1440 O O . ALA A 1 181 ? 12.078 -9.323 21.455 1.00 88.31 181 ALA A O 1
ATOM 1441 N N . ASP A 1 182 ? 11.854 -7.094 21.704 1.00 93.56 182 ASP A N 1
ATOM 1442 C CA . ASP A 1 182 ? 11.953 -7.057 23.167 1.00 93.56 182 ASP A CA 1
ATOM 1443 C C . ASP A 1 182 ? 10.571 -7.185 23.845 1.00 93.56 182 ASP A C 1
ATOM 1445 O O . ASP A 1 182 ? 10.463 -7.249 25.073 1.00 93.56 182 ASP A O 1
ATOM 1449 N N . GLY A 1 183 ? 9.497 -7.262 23.052 1.00 94.19 183 GLY A N 1
ATOM 1450 C CA . GLY A 1 183 ? 8.119 -7.398 23.515 1.00 94.19 183 GLY A CA 1
ATOM 1451 C C . GLY A 1 183 ? 7.457 -6.079 23.917 1.00 94.19 183 GLY A C 1
ATOM 1452 O O . GLY A 1 183 ? 6.358 -6.113 24.486 1.00 94.19 183 GLY A O 1
ATOM 1453 N N . LEU A 1 184 ? 8.087 -4.933 23.636 1.00 96.12 184 LEU A N 1
ATOM 1454 C CA . LEU A 1 184 ? 7.522 -3.611 23.897 1.00 96.12 184 LEU A CA 1
ATOM 1455 C C . LEU A 1 184 ? 6.421 -3.303 22.876 1.00 96.12 184 LEU A C 1
ATOM 1457 O O . LEU A 1 184 ? 6.601 -3.532 21.684 1.00 96.12 184 LEU A O 1
ATOM 1461 N N . SER A 1 185 ? 5.283 -2.788 23.355 1.00 96.81 185 SER A N 1
ATOM 1462 C CA . SER A 1 185 ? 4.147 -2.423 22.501 1.00 96.81 185 SER A CA 1
ATOM 1463 C C . SER A 1 185 ? 4.349 -1.055 21.850 1.00 96.81 185 SER A C 1
ATOM 1465 O O . SER A 1 185 ? 4.707 -0.089 22.531 1.00 96.81 185 SER A O 1
ATOM 1467 N N . HIS A 1 186 ? 4.054 -0.964 20.557 1.00 96.44 186 HIS A N 1
ATOM 1468 C CA . HIS A 1 186 ? 4.165 0.237 19.734 1.00 96.44 186 HIS A CA 1
ATOM 1469 C C . HIS A 1 186 ? 2.875 0.470 18.957 1.00 96.44 186 HIS A C 1
ATOM 1471 O O . HIS A 1 186 ? 2.258 -0.469 18.460 1.00 96.44 186 HIS A O 1
ATOM 1477 N N . LYS A 1 187 ? 2.483 1.738 18.812 1.00 96.62 187 LYS A N 1
ATOM 1478 C CA . LYS A 1 187 ? 1.356 2.139 17.961 1.00 96.62 187 LYS A CA 1
ATOM 1479 C C . LYS A 1 187 ? 1.755 2.126 16.488 1.00 96.62 187 LYS A C 1
ATOM 1481 O O . LYS A 1 187 ? 2.894 2.422 16.138 1.00 96.62 187 LYS A O 1
ATOM 1486 N N . LEU A 1 188 ? 0.781 1.859 15.620 1.00 95.62 188 LEU A N 1
ATOM 1487 C CA . LEU A 1 188 ? 0.944 1.868 14.160 1.00 95.62 188 LEU A CA 1
ATOM 1488 C C . LEU A 1 188 ? 0.812 3.281 13.533 1.00 95.62 188 LEU A C 1
ATOM 1490 O O . LEU A 1 188 ? 0.510 3.418 12.348 1.00 95.62 188 LEU A O 1
ATOM 1494 N N . ASP A 1 189 ? 0.996 4.342 14.328 1.00 95.31 189 ASP A N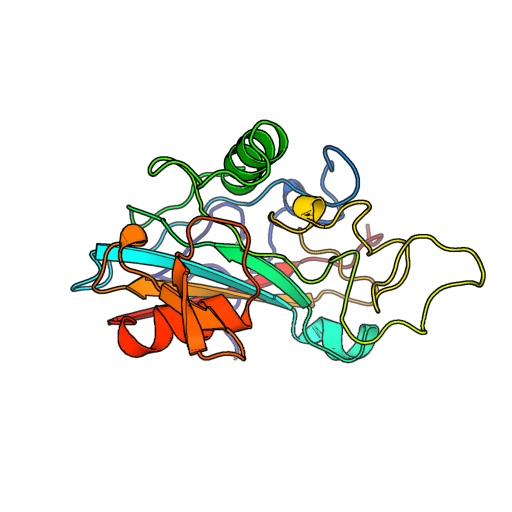 1
ATOM 1495 C CA . ASP A 1 189 ? 0.760 5.751 13.965 1.00 95.31 189 ASP A CA 1
ATOM 1496 C C . ASP A 1 189 ? 2.010 6.485 13.449 1.00 95.31 189 ASP A C 1
ATOM 1498 O O . ASP A 1 189 ? 1.976 7.684 13.179 1.00 95.31 189 ASP A O 1
ATOM 1502 N N . LYS A 1 190 ? 3.114 5.766 13.266 1.00 95.81 190 LYS A N 1
ATOM 1503 C CA . LYS A 1 190 ? 4.357 6.215 12.620 1.00 95.81 190 LYS A CA 1
ATOM 1504 C C . LYS A 1 190 ? 4.755 5.200 11.555 1.00 95.81 190 LYS A C 1
ATOM 1506 O O . LYS A 1 190 ? 4.220 4.101 11.585 1.00 95.81 190 LYS A O 1
ATOM 1511 N N . PRO A 1 191 ? 5.691 5.502 10.643 1.00 96.50 191 PRO A N 1
ATOM 1512 C CA . PRO A 1 191 ? 6.135 4.510 9.673 1.00 96.50 191 PRO A CA 1
ATOM 1513 C C . PRO A 1 191 ? 6.609 3.197 10.314 1.00 96.50 191 PRO A C 1
ATOM 1515 O O . PRO A 1 191 ? 7.449 3.200 11.212 1.00 96.50 191 PRO A O 1
ATOM 1518 N N . TYR A 1 192 ? 6.058 2.089 9.823 1.00 96.19 192 TYR A N 1
ATOM 1519 C CA . TYR A 1 192 ? 6.226 0.720 10.323 1.00 96.19 192 TYR A CA 1
ATOM 1520 C C . TYR A 1 192 ? 6.614 -0.231 9.181 1.00 96.19 192 TYR A C 1
ATOM 1522 O O . TYR A 1 192 ? 6.450 0.100 8.003 1.00 96.19 192 TYR A O 1
ATOM 1530 N N . TYR A 1 193 ? 7.114 -1.426 9.492 1.00 95.94 193 TYR A N 1
ATOM 1531 C CA . TYR A 1 193 ? 7.361 -2.453 8.477 1.00 95.94 193 TYR A CA 1
ATOM 1532 C C . TYR A 1 193 ? 6.121 -3.319 8.237 1.00 95.94 193 TYR A C 1
ATOM 1534 O O . TYR A 1 193 ? 5.224 -3.414 9.071 1.00 95.94 193 TYR A O 1
ATOM 1542 N N . VAL A 1 194 ? 6.071 -3.999 7.088 1.00 96.81 194 VAL A N 1
ATOM 1543 C CA . VAL A 1 194 ? 4.932 -4.868 6.740 1.00 96.81 194 VAL A CA 1
ATOM 1544 C C . VAL A 1 194 ? 4.702 -5.989 7.766 1.00 96.81 194 VAL A C 1
ATOM 1546 O O . VAL A 1 194 ? 3.564 -6.380 7.991 1.00 96.81 194 VAL A O 1
ATOM 1549 N N . GLY A 1 195 ? 5.757 -6.474 8.432 1.00 96.62 195 GLY A N 1
ATOM 1550 C CA . GLY A 1 195 ? 5.636 -7.455 9.517 1.00 96.62 195 GLY A CA 1
ATOM 1551 C C . GLY A 1 195 ? 4.906 -6.899 10.742 1.00 96.62 195 GLY A C 1
ATOM 1552 O O . GLY A 1 195 ? 4.012 -7.560 11.265 1.00 96.62 195 GLY A O 1
ATOM 1553 N N . ASP A 1 196 ? 5.230 -5.664 11.135 1.00 97.56 196 ASP A N 1
ATOM 1554 C CA . ASP A 1 196 ? 4.564 -4.941 12.226 1.00 97.56 196 ASP A CA 1
ATOM 1555 C C . ASP A 1 196 ? 3.079 -4.735 11.900 1.00 97.56 196 ASP A C 1
ATOM 1557 O O . ASP A 1 196 ? 2.203 -4.995 12.722 1.00 97.56 196 ASP A O 1
ATOM 1561 N N . PHE A 1 197 ? 2.792 -4.340 10.654 1.00 98.50 197 PHE A N 1
ATOM 1562 C CA . PHE A 1 197 ? 1.431 -4.212 10.138 1.00 98.50 197 PHE A CA 1
ATOM 1563 C C . PHE A 1 197 ? 0.650 -5.521 10.240 1.00 98.50 197 PHE A C 1
ATOM 1565 O O . PHE A 1 197 ? -0.445 -5.526 10.797 1.00 98.50 197 PHE A O 1
ATOM 1572 N N . LEU A 1 198 ? 1.206 -6.622 9.724 1.00 98.12 198 LEU A N 1
ATOM 1573 C CA . LEU A 1 198 ? 0.539 -7.923 9.736 1.00 98.12 198 LEU A CA 1
ATOM 1574 C C . LEU A 1 198 ? 0.254 -8.385 11.166 1.00 98.12 198 LEU A C 1
ATOM 1576 O O . LEU A 1 198 ? -0.856 -8.833 11.435 1.00 98.12 198 LEU A O 1
ATOM 1580 N N . GLN A 1 199 ? 1.208 -8.216 12.087 1.00 98.19 199 GLN A N 1
ATOM 1581 C CA . GLN A 1 199 ? 0.997 -8.527 13.501 1.00 98.19 199 GLN A CA 1
ATOM 1582 C C . GLN A 1 199 ? -0.128 -7.680 14.108 1.00 98.19 199 GLN A C 1
ATOM 1584 O O . GLN A 1 199 ? -0.971 -8.218 14.823 1.00 98.19 199 GLN A O 1
ATOM 1589 N N . ALA A 1 200 ? -0.152 -6.378 13.817 1.00 98.25 200 ALA A N 1
ATOM 1590 C CA . ALA A 1 200 ? -1.123 -5.457 14.393 1.00 98.25 200 ALA A CA 1
ATOM 1591 C C . ALA A 1 200 ? -2.555 -5.696 13.902 1.00 98.25 200 ALA A C 1
ATOM 1593 O O . ALA A 1 200 ? -3.498 -5.437 14.646 1.00 98.25 200 ALA A O 1
ATOM 1594 N N . VAL A 1 201 ? -2.742 -6.167 12.663 1.00 98.12 201 VAL A N 1
ATOM 1595 C CA . VAL A 1 201 ? -4.088 -6.369 12.098 1.00 98.12 201 VAL A CA 1
ATOM 1596 C C . VAL A 1 201 ? -4.634 -7.786 12.255 1.00 98.12 201 VAL A C 1
ATOM 1598 O O . VAL A 1 201 ? -5.850 -7.940 12.174 1.00 98.12 201 VAL A O 1
ATOM 1601 N N . ASP A 1 202 ? -3.791 -8.801 12.475 1.00 96.25 202 ASP A N 1
ATOM 1602 C CA . ASP A 1 202 ? -4.141 -10.234 12.381 1.00 96.25 202 ASP A CA 1
ATOM 1603 C C . ASP A 1 202 ? -5.436 -10.610 13.121 1.00 96.25 202 ASP A C 1
ATOM 1605 O O . ASP A 1 202 ? -6.348 -11.204 12.544 1.00 96.25 202 ASP A O 1
ATOM 1609 N N . THR A 1 203 ? -5.579 -10.181 14.377 1.00 96.62 203 THR A N 1
ATOM 1610 C CA . THR A 1 203 ? -6.745 -10.514 15.214 1.00 96.62 203 THR A CA 1
ATOM 1611 C C . THR A 1 203 ? -7.964 -9.622 14.985 1.00 96.62 203 THR A C 1
ATOM 1613 O O . THR A 1 203 ? -8.998 -9.841 15.612 1.00 96.62 203 THR A O 1
ATOM 1616 N N . HIS A 1 204 ? -7.850 -8.619 14.115 1.00 98.44 204 HIS A N 1
ATOM 1617 C CA . HIS A 1 204 ? -8.861 -7.584 13.889 1.00 98.44 204 HIS A CA 1
ATOM 1618 C C . HIS A 1 204 ? -9.537 -7.673 12.517 1.00 98.44 204 HIS A C 1
ATOM 1620 O O . HIS A 1 204 ? -10.493 -6.943 12.246 1.00 98.44 204 HIS A O 1
ATOM 1626 N N . VAL A 1 205 ? -9.065 -8.550 11.624 1.00 98.69 205 VAL A N 1
ATOM 1627 C CA . VAL A 1 205 ? -9.613 -8.674 10.267 1.00 98.69 205 VAL A CA 1
ATOM 1628 C C . VAL A 1 205 ? -11.011 -9.302 10.291 1.00 98.69 205 VAL A C 1
ATOM 1630 O O . VAL A 1 205 ? -11.184 -10.469 10.632 1.00 98.69 205 VAL A O 1
ATOM 1633 N N . VAL A 1 206 ? -12.014 -8.553 9.824 1.00 98.44 206 VAL A N 1
ATOM 1634 C CA . VAL A 1 206 ? -13.399 -9.041 9.637 1.00 98.44 206 VAL A CA 1
ATOM 1635 C C . VAL A 1 206 ? -13.717 -9.436 8.198 1.00 98.44 206 VAL A C 1
ATOM 1637 O O . VAL A 1 206 ? -14.745 -10.057 7.926 1.00 98.44 206 VAL A O 1
ATOM 1640 N N . GLY A 1 207 ? -12.850 -9.072 7.256 1.00 98.25 207 GLY A N 1
ATOM 1641 C CA . GLY A 1 207 ? -13.004 -9.407 5.850 1.00 98.25 207 GLY A CA 1
ATOM 1642 C C . GLY A 1 207 ? -11.882 -8.839 4.996 1.00 98.25 207 GLY A C 1
ATOM 1643 O O . GLY A 1 207 ? -11.166 -7.923 5.404 1.00 98.25 207 GLY A O 1
ATOM 1644 N N . THR A 1 208 ? -11.745 -9.381 3.790 1.00 98.31 208 THR A N 1
ATOM 1645 C CA . THR A 1 208 ? -10.771 -8.910 2.807 1.00 98.31 208 THR A CA 1
ATOM 1646 C C . THR A 1 208 ? -11.383 -8.830 1.417 1.00 98.31 208 THR A C 1
ATOM 1648 O O . THR A 1 208 ? -12.229 -9.642 1.037 1.00 98.31 208 THR A O 1
ATOM 1651 N N . TYR A 1 209 ? -10.929 -7.854 0.634 1.00 98.31 209 TYR A N 1
ATOM 1652 C CA . TYR A 1 209 ? -11.169 -7.793 -0.804 1.00 98.31 209 TYR A CA 1
ATOM 1653 C C . TYR A 1 209 ? -9.850 -7.628 -1.535 1.00 98.31 209 TYR A C 1
ATOM 1655 O O . TYR A 1 209 ? -9.021 -6.809 -1.155 1.00 98.31 209 TYR A O 1
ATOM 1663 N N . THR A 1 210 ? -9.693 -8.361 -2.632 1.00 97.75 210 THR A N 1
ATOM 1664 C CA . THR A 1 210 ? -8.477 -8.313 -3.443 1.00 97.75 210 THR A CA 1
ATOM 1665 C C . THR A 1 210 ? -8.781 -7.806 -4.844 1.00 97.75 210 THR A C 1
ATOM 1667 O O . THR A 1 210 ? -9.649 -8.359 -5.533 1.00 97.75 210 THR A O 1
ATOM 1670 N N . LEU A 1 211 ? -8.028 -6.813 -5.302 1.00 97.88 211 LEU A N 1
ATOM 1671 C CA . LEU A 1 211 ? -7.988 -6.347 -6.683 1.00 97.88 211 LEU A CA 1
ATOM 1672 C C . LEU A 1 211 ? -6.650 -6.762 -7.300 1.00 97.88 211 LEU A C 1
ATOM 1674 O O . LEU A 1 211 ? -5.600 -6.286 -6.886 1.00 97.88 211 LEU A O 1
ATOM 1678 N N . ASN A 1 212 ? -6.702 -7.640 -8.302 1.00 98.12 212 ASN A N 1
ATOM 1679 C CA . ASN A 1 212 ? -5.522 -8.009 -9.080 1.00 98.12 212 ASN A CA 1
ATOM 1680 C C . ASN A 1 212 ? -5.531 -7.203 -10.372 1.00 98.12 212 ASN A C 1
ATOM 1682 O O . ASN A 1 212 ? -6.528 -7.250 -11.096 1.00 98.12 212 ASN A O 1
ATOM 1686 N N . PHE A 1 213 ? -4.455 -6.500 -10.682 1.00 98.25 213 PHE A N 1
ATOM 1687 C CA . PHE A 1 213 ? -4.349 -5.694 -11.898 1.00 98.25 213 PHE A CA 1
ATOM 1688 C C . PHE A 1 213 ? -2.958 -5.830 -12.506 1.00 98.25 213 PHE A C 1
ATOM 1690 O O . PHE A 1 213 ? -2.029 -6.314 -11.866 1.00 98.25 213 PHE A O 1
ATOM 1697 N N . LYS A 1 214 ? -2.827 -5.439 -13.767 1.00 98.06 214 LYS A N 1
ATOM 1698 C CA . LYS A 1 214 ? -1.557 -5.408 -14.479 1.00 98.06 214 LYS A CA 1
ATOM 1699 C C . LYS A 1 214 ? -1.006 -4.001 -14.548 1.00 98.06 214 LYS A C 1
ATOM 1701 O O . LYS A 1 214 ? -1.762 -3.034 -14.623 1.00 98.06 214 LYS A O 1
ATOM 1706 N N . TYR A 1 215 ? 0.308 -3.914 -14.631 1.00 98.31 215 TYR A N 1
ATOM 1707 C CA . TYR A 1 215 ? 0.963 -2.740 -15.178 1.00 98.31 215 TYR A CA 1
ATOM 1708 C C . TYR A 1 215 ? 1.935 -3.176 -16.261 1.00 98.31 215 TYR A C 1
ATOM 1710 O O . TYR A 1 215 ? 2.532 -4.253 -16.182 1.00 98.31 215 TYR A O 1
ATOM 1718 N N . ARG A 1 216 ? 2.030 -2.350 -17.296 1.00 97.19 216 ARG A N 1
ATOM 1719 C CA . ARG A 1 216 ? 2.841 -2.636 -18.471 1.00 97.19 216 ARG A CA 1
ATOM 1720 C C . ARG A 1 216 ? 4.330 -2.466 -18.177 1.00 97.19 216 ARG A C 1
ATOM 1722 O O . ARG A 1 216 ? 4.691 -1.644 -17.335 1.00 97.19 216 ARG A O 1
ATOM 1729 N N . GLN A 1 217 ? 5.173 -3.242 -18.857 1.00 97.19 217 GLN A N 1
ATOM 1730 C CA . GLN A 1 217 ? 6.630 -3.177 -18.698 1.00 97.19 217 GLN A CA 1
ATOM 1731 C C . GLN A 1 217 ? 7.142 -1.724 -18.744 1.00 97.19 217 GLN A C 1
ATOM 1733 O O . GLN A 1 217 ? 6.774 -0.937 -19.617 1.00 97.19 217 GLN A O 1
ATOM 1738 N N . ALA A 1 218 ? 8.007 -1.341 -17.812 1.00 93.44 218 ALA A N 1
ATOM 1739 C CA . ALA A 1 218 ? 8.6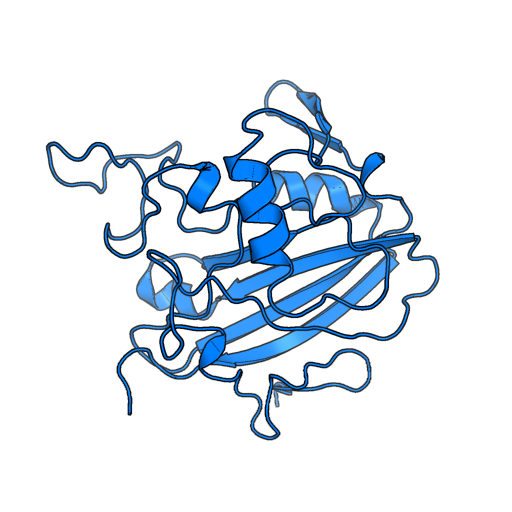73 -0.047 -17.842 1.00 93.44 218 ALA A CA 1
ATOM 1740 C C . ALA A 1 218 ? 9.566 0.062 -19.091 1.00 93.44 218 ALA A C 1
ATOM 1742 O O . ALA A 1 218 ? 10.326 -0.851 -19.410 1.00 93.44 218 ALA A O 1
ATOM 1743 N N . GLY A 1 219 ? 9.472 1.182 -19.811 1.00 87.06 219 GLY A N 1
ATOM 1744 C CA . GLY A 1 219 ? 10.232 1.409 -21.046 1.00 87.06 219 GLY A CA 1
ATOM 1745 C C . GLY A 1 219 ? 9.666 0.745 -22.310 1.00 87.06 219 GLY A C 1
ATOM 1746 O O . GLY A 1 219 ? 10.234 0.939 -23.383 1.00 87.06 219 GLY A O 1
ATOM 1747 N N . SER A 1 220 ? 8.551 0.008 -22.232 1.00 75.62 220 SER A N 1
ATOM 1748 C CA . SER A 1 220 ? 7.809 -0.422 -23.426 1.00 75.62 220 SER A CA 1
ATOM 1749 C C . SER A 1 220 ? 6.910 0.704 -23.947 1.00 75.62 220 SER A C 1
ATOM 1751 O O . SER A 1 220 ? 6.235 1.346 -23.144 1.00 75.62 220 SER A O 1
ATOM 1753 N N . ASN A 1 221 ? 6.853 0.911 -25.266 1.00 58.34 221 ASN A N 1
ATOM 1754 C CA . ASN A 1 221 ? 5.910 1.854 -25.888 1.00 58.34 221 ASN A CA 1
ATOM 1755 C C . ASN A 1 221 ? 4.481 1.311 -25.885 1.00 58.34 221 ASN A C 1
ATOM 1757 O O . ASN A 1 221 ? 4.298 0.145 -26.297 1.00 58.34 221 ASN A O 1
#

Nearest PDB structures (foldseek):
  2evv-assembly2_D  TM=8.568E-01  e=2.278E-17  Helicobacter pylori 26695
  3n08-assembly1_B  TM=8.308E-01  e=1.305E-09  Chlamydia trachomatis D/UW-3/CX
  1vi3-assembly1_A  TM=7.510E-01  e=7.985E-09  Escherichia coli
  6gaw-assembly1_Bb  TM=5.465E-01  e=1.290E-03  Sus scrofa

Organism: Mycoplasmopsis synoviae (NCBI:txid2109)

pLDDT: mean 92.65, std 10.63, range [51.0, 98.88]

Mean predicted aligned error: 4.32 Å

InterPro domains:
  IPR005247 YbhB/YbcL/LppC-like [TIGR00481] (33-178)
  IPR005247 YbhB/YbcL/LppC-like [cd00865] (9-215)
  IPR008914 Phosphatidylethanolamine-binding protein [PF01161] (36-215)
  IPR036610 PEBP-like superfamily [G3DSA:3.90.280.10] (8-220)
  IPR036610 PEBP-like superfamily [SSF49777] (12-216)